Protein AF-A0A7X0RUV3-F1 (afdb_monomer_lite)

Radius of gyration: 35.75 Å; chains: 1; bounding box: 119×75×115 Å

Organism: NCBI:txid1387779

Foldseek 3Di:
DDDDDDDDDDDPDDPPPVPPPPPDDDDDDDDDDDDDDDDDDDDPDPPDDPDDPDDDLLVQLLVLLVQLLVCLVVVPLVSNVVSLVSNVVSLVVDDPVLQPDPQLNVLLVVLSVQLVVLSPDPDRDSVSNNLSSLLNNQQSQCSVPVLAGPLLVCLVVLVVLLVQLLVQQDDVLTDHDPSNVVSLVVSVSSCSSCLSSLSRNHDPVLSVLQVVLNVLVCCQNPDPDHGSVSSNVSSVSNNVSSCSSDDPPPSHPPPDDPPPPPCVVVVVVVVVVVVVVVVVVVVVVVVVCVVPDDDDDDPDDDPPPPPPPDDD

pLDDT: mean 77.46, std 21.43, range [29.97, 97.69]

Secondary structure (DSSP, 8-state):
----------SS-SSSSSS-SSS-S----PPPP-------------SS----SS--HHHHHHHHHHHHHHHHHHT-HHHHHHHHHHHHHHHHTS-GGGSS-HHHHHHHHHHHHHHHHHHHSSS--HHHHHHHHHHHHHHHHHHH-GGG-GGGGHHHHHHHHHHHHHHHEETTTTEE-HHHHHHHHHHHHHHHHHHHHHHHHS-HHHHHHHHHHHHHHHHHHH-SS--HHHHHHHHHHHHHHHHHHSPPTTS-------SS--THHHHHHHHHHHHHHHHHHHHHHHHHHTTS------------SSTTSS--

Sequence (312 aa):
MRARRGFWDRGKRLTAIAALLIAGWLAGAAPAAAIAAGQSGERDVAAAGMESGGIDPAAAFRDAAEALYLAVQQGEPLAVHRRLQDAETAFRGLPMERIPSAEGIHALSGSVAEMKRALAAATPDESKVQTAAGALRLAADALASPDRSLWFQYRKLMMEEIATLAAGISGTPPRVTEEAKTAFDRLSGHYALIRTAVAISREPSVLERGDSVFRYGERVIAAARPEGKLLTGLIEPLRDAVAGLFPPTGEEPAAGPALIPPAWGFIATIGSFIVTVLTYAGWRKYRFDRQGGSGPEGEGRRKDAADRWLRR

InterPro domains:
  IPR014231 Sporulation protein YpjB [PF09577] (100-290)

Structure (mmCIF, N/CA/C/O backbone):
data_AF-A0A7X0RUV3-F1
#
_entry.id   AF-A0A7X0RUV3-F1
#
loop_
_atom_site.group_PDB
_atom_site.id
_atom_site.type_symbol
_atom_site.label_atom_id
_atom_site.label_alt_id
_atom_site.label_comp_id
_atom_site.label_asym_id
_atom_site.label_entity_id
_atom_site.label_seq_id
_atom_site.pdbx_PDB_ins_code
_atom_site.Cartn_x
_atom_site.Cartn_y
_atom_site.Cartn_z
_atom_site.occupancy
_atom_site.B_iso_or_equiv
_atom_site.auth_seq_id
_atom_site.auth_comp_id
_atom_site.auth_asym_id
_atom_site.auth_atom_id
_atom_site.pdbx_PDB_model_num
ATOM 1 N N . MET A 1 1 ? -44.003 34.268 -84.325 1.00 40.56 1 MET A N 1
ATOM 2 C CA . MET A 1 1 ? -42.797 35.088 -84.059 1.00 40.56 1 MET A CA 1
ATOM 3 C C . MET A 1 1 ? -42.688 35.329 -82.550 1.00 40.56 1 MET A C 1
ATOM 5 O O . MET A 1 1 ? -43.662 35.788 -81.983 1.00 40.56 1 MET A O 1
ATOM 9 N N . ARG A 1 2 ? -41.545 34.948 -81.946 1.00 41.72 2 ARG A N 1
ATOM 10 C CA . ARG A 1 2 ? -40.994 35.219 -80.587 1.00 41.72 2 ARG A CA 1
ATOM 11 C C . ARG A 1 2 ? -41.920 35.240 -79.348 1.00 41.72 2 ARG A C 1
ATOM 13 O O . ARG A 1 2 ? -42.685 36.171 -79.175 1.00 41.72 2 ARG A O 1
ATOM 20 N N . ALA A 1 3 ? -41.648 34.345 -78.386 1.00 44.47 3 ALA A N 1
ATOM 21 C CA . ALA A 1 3 ? -40.937 34.657 -77.125 1.00 44.47 3 ALA A CA 1
ATOM 22 C C . ALA A 1 3 ? -41.099 33.522 -76.086 1.00 44.47 3 ALA A C 1
ATOM 24 O O . ALA A 1 3 ? -42.213 33.228 -75.673 1.00 44.47 3 ALA A O 1
ATOM 25 N N . ARG A 1 4 ? -39.995 32.923 -75.610 1.00 43.47 4 ARG A N 1
ATOM 26 C CA . ARG A 1 4 ? -39.935 32.175 -74.336 1.00 43.47 4 ARG A CA 1
ATOM 27 C C . ARG A 1 4 ? -38.504 32.176 -73.785 1.00 43.47 4 ARG A C 1
ATOM 29 O O . ARG A 1 4 ? -37.597 31.664 -74.434 1.00 43.47 4 ARG A O 1
ATOM 36 N N . ARG A 1 5 ? -38.318 32.724 -72.581 1.00 48.69 5 ARG A N 1
ATOM 37 C CA . ARG A 1 5 ? -37.199 32.449 -71.661 1.00 48.69 5 ARG A CA 1
ATOM 38 C C . ARG A 1 5 ? -37.687 32.663 -70.233 1.00 48.69 5 ARG A C 1
ATOM 40 O O . ARG A 1 5 ? -38.389 33.637 -69.987 1.00 48.69 5 ARG A O 1
ATOM 47 N N . GLY A 1 6 ? -37.218 31.825 -69.312 1.00 44.88 6 GLY A N 1
ATOM 48 C CA . GLY A 1 6 ? -37.118 32.206 -67.908 1.00 44.88 6 GLY A CA 1
ATOM 49 C C . GLY A 1 6 ? -37.264 31.066 -66.907 1.00 44.88 6 GLY A C 1
ATOM 50 O O . GLY A 1 6 ? -38.353 30.536 -66.742 1.00 44.88 6 GLY A O 1
ATOM 51 N N . PHE A 1 7 ? -36.182 30.851 -66.153 1.00 43.53 7 PHE A N 1
ATOM 52 C CA . PHE A 1 7 ? -36.189 30.468 -64.735 1.00 43.53 7 PHE A CA 1
ATOM 53 C C . PHE A 1 7 ? -36.199 28.968 -64.376 1.00 43.53 7 PHE A C 1
ATOM 55 O O . PHE A 1 7 ? -37.120 28.452 -63.753 1.00 43.53 7 PHE A O 1
ATOM 62 N N . TRP A 1 8 ? -35.097 28.286 -64.694 1.00 48.50 8 TRP A N 1
ATOM 63 C CA . TRP A 1 8 ? -34.666 27.048 -64.030 1.00 48.50 8 TRP A CA 1
ATOM 64 C C . TRP A 1 8 ? -33.316 27.311 -63.329 1.00 48.50 8 TRP A C 1
ATOM 66 O O . TRP A 1 8 ? -32.583 28.201 -63.750 1.00 48.50 8 TRP A O 1
ATOM 76 N N . ASP A 1 9 ? -33.012 26.543 -62.278 1.00 50.81 9 ASP A N 1
ATOM 77 C CA . ASP A 1 9 ? -31.729 26.449 -61.544 1.00 50.81 9 ASP A CA 1
ATOM 78 C C . ASP A 1 9 ? -31.396 27.404 -60.381 1.00 50.81 9 ASP A C 1
ATOM 80 O O . ASP A 1 9 ? -30.409 28.135 -60.408 1.00 50.81 9 ASP A O 1
ATOM 84 N N . ARG A 1 10 ? -32.096 27.252 -59.242 1.00 48.06 10 ARG A N 1
ATOM 85 C CA . ARG A 1 10 ? -31.529 27.557 -57.901 1.00 48.06 10 ARG A CA 1
ATOM 86 C C . ARG A 1 10 ? -31.910 26.531 -56.819 1.00 48.06 10 ARG A C 1
ATOM 88 O O . ARG A 1 10 ? -32.272 26.904 -55.711 1.00 48.06 10 ARG A O 1
ATOM 95 N N . GLY A 1 11 ? -31.832 25.233 -57.136 1.00 46.41 11 GLY A N 1
ATOM 96 C CA . GLY A 1 11 ? -32.263 24.145 -56.237 1.00 46.41 11 GLY A CA 1
ATOM 97 C C . GLY A 1 11 ? -31.215 23.096 -55.834 1.00 46.41 11 GLY A C 1
ATOM 98 O O . GLY A 1 11 ? -31.581 22.135 -55.171 1.00 46.41 11 GLY A O 1
ATOM 99 N N . LYS A 1 12 ? -29.933 23.208 -56.221 1.00 49.97 12 LYS A N 1
ATOM 100 C CA . LYS A 1 12 ? -28.947 22.114 -56.026 1.00 49.97 12 LYS A CA 1
ATOM 101 C C . LYS A 1 12 ? -27.563 22.546 -55.515 1.00 49.97 12 LYS A C 1
ATOM 103 O O . LYS A 1 12 ? -26.549 22.040 -55.980 1.00 49.97 12 LYS A O 1
ATOM 108 N N . ARG A 1 13 ? -27.483 23.485 -54.566 1.00 50.41 13 ARG A N 1
ATOM 109 C CA . ARG A 1 13 ? -26.194 23.901 -53.960 1.00 50.41 13 ARG A CA 1
ATOM 110 C C . ARG A 1 13 ? -26.212 23.975 -52.428 1.00 50.41 13 ARG A C 1
ATOM 112 O O . ARG A 1 13 ? -25.607 24.872 -51.857 1.00 50.41 13 ARG A O 1
ATOM 119 N N . LEU A 1 14 ? -26.900 23.048 -51.759 1.00 50.19 14 LEU A N 1
ATOM 120 C CA . LEU A 1 14 ? -26.910 22.972 -50.286 1.00 50.19 14 LEU A CA 1
ATOM 121 C C . LEU A 1 14 ? -26.389 21.647 -49.700 1.00 50.19 14 LEU A C 1
ATOM 123 O O . LEU A 1 14 ? -26.458 21.453 -48.496 1.00 50.19 14 LEU A O 1
ATOM 127 N N . THR A 1 15 ? -25.782 20.769 -50.502 1.00 50.09 15 THR A N 1
ATOM 128 C CA . THR A 1 15 ? -25.226 19.483 -50.027 1.00 50.09 15 THR A CA 1
ATOM 129 C C . THR A 1 15 ? -23.723 19.312 -50.285 1.00 50.09 15 THR A C 1
ATOM 131 O O . THR A 1 15 ? -23.235 18.190 -50.316 1.00 50.09 15 THR A O 1
ATOM 134 N N . ALA A 1 16 ? -22.961 20.403 -50.448 1.00 43.88 16 ALA A N 1
ATOM 135 C CA . ALA A 1 16 ? -21.529 20.332 -50.785 1.00 43.88 16 ALA A CA 1
ATOM 136 C C . ALA A 1 16 ? -20.600 21.240 -49.947 1.00 43.88 16 ALA A C 1
ATOM 138 O O . ALA A 1 16 ? -19.505 21.558 -50.394 1.00 43.88 16 ALA A O 1
ATOM 139 N N . ILE A 1 17 ? -21.001 21.664 -48.739 1.00 49.41 17 ILE A N 1
ATOM 140 C CA . ILE A 1 17 ? -20.109 22.405 -47.807 1.00 49.41 17 ILE A CA 1
ATOM 141 C C . ILE A 1 17 ? -20.028 21.725 -46.418 1.00 49.41 17 ILE A C 1
ATOM 143 O O . ILE A 1 17 ? -19.431 22.246 -45.489 1.00 49.41 17 ILE A O 1
ATOM 147 N N . ALA A 1 18 ? -20.552 20.503 -46.270 1.00 44.06 18 ALA A N 1
ATOM 148 C CA . ALA A 1 18 ? -20.386 19.691 -45.053 1.00 44.06 18 ALA A CA 1
ATOM 149 C C . ALA A 1 18 ? -19.220 18.677 -45.136 1.00 44.06 18 ALA A C 1
ATOM 151 O O . ALA A 1 18 ? -19.063 17.853 -44.245 1.00 44.06 18 ALA A O 1
ATOM 152 N N . ALA A 1 19 ? -18.394 18.730 -46.188 1.00 43.28 19 ALA A N 1
ATOM 153 C CA . ALA A 1 19 ? -17.329 17.751 -46.452 1.00 43.28 19 ALA A CA 1
ATOM 154 C C . ALA A 1 19 ? -15.946 18.387 -46.717 1.00 43.28 19 ALA A C 1
ATOM 156 O O . ALA A 1 19 ? -15.117 17.806 -47.408 1.00 43.28 19 ALA A O 1
ATOM 157 N N . LEU A 1 20 ? -15.684 19.584 -46.179 1.00 44.41 20 LEU A N 1
ATOM 158 C CA . LEU A 1 20 ? -14.396 20.283 -46.329 1.00 44.41 20 LEU A CA 1
ATOM 159 C C . LEU A 1 20 ? -13.909 20.902 -45.004 1.00 44.41 20 LEU A C 1
ATOM 161 O O . LEU A 1 20 ? -13.391 22.010 -44.965 1.00 44.41 20 LEU A O 1
ATOM 165 N N . LEU A 1 21 ? -14.074 20.159 -43.905 1.00 46.16 21 LEU A N 1
ATOM 166 C CA . LEU A 1 21 ? -13.454 20.430 -42.597 1.00 46.16 21 LEU A CA 1
ATOM 167 C C . LEU A 1 21 ? -12.759 19.172 -42.037 1.00 46.16 21 LEU A C 1
ATOM 169 O O . LEU A 1 21 ? -12.867 18.869 -40.856 1.00 46.16 21 LEU A O 1
ATOM 173 N N . ILE A 1 22 ? -12.068 18.409 -42.896 1.00 52.31 22 ILE A N 1
ATOM 174 C CA . ILE A 1 22 ? -11.166 17.306 -42.484 1.00 52.31 22 ILE A CA 1
ATOM 175 C C . ILE A 1 22 ? -9.758 17.445 -43.114 1.00 52.31 22 ILE A C 1
ATOM 177 O O . ILE A 1 22 ? -8.861 16.662 -42.838 1.00 52.31 22 ILE A O 1
ATOM 181 N N . ALA A 1 23 ? -9.481 18.495 -43.890 1.00 44.41 23 ALA A N 1
ATOM 182 C CA . ALA A 1 23 ? -8.170 18.695 -44.516 1.00 44.41 23 ALA A CA 1
ATOM 183 C C . ALA A 1 23 ? -7.544 20.016 -44.058 1.00 44.41 23 ALA A C 1
ATOM 185 O O . ALA A 1 23 ? -7.669 21.036 -44.727 1.00 44.41 23 ALA A O 1
ATOM 186 N N . GLY A 1 24 ? -6.903 20.014 -42.889 1.00 42.25 24 GLY A N 1
ATOM 187 C CA . GLY A 1 24 ? -6.208 21.207 -42.403 1.00 42.25 24 GLY A CA 1
ATOM 188 C C . GLY A 1 24 ? -5.550 21.072 -41.036 1.00 42.25 24 GLY A C 1
ATOM 189 O O . GLY A 1 24 ? -5.531 22.049 -40.304 1.00 42.25 24 GLY A O 1
ATOM 190 N N . TRP A 1 25 ? -5.058 19.888 -40.661 1.00 42.72 25 TRP A N 1
ATOM 191 C CA . TRP A 1 25 ? -4.294 19.689 -39.414 1.00 42.72 25 TRP A CA 1
ATOM 192 C C . TRP A 1 25 ? -3.041 18.818 -39.609 1.00 42.72 25 TRP A C 1
ATOM 194 O O . TRP A 1 25 ? -2.578 18.138 -38.703 1.00 42.72 25 TRP A O 1
ATOM 204 N N . LEU A 1 26 ? -2.469 18.856 -40.814 1.00 48.09 26 LEU A N 1
ATOM 205 C CA . LEU A 1 26 ? -1.213 18.189 -41.160 1.00 48.09 26 LEU A CA 1
ATOM 206 C C . LEU A 1 26 ? -0.360 19.136 -42.012 1.00 48.09 26 LEU A C 1
ATOM 208 O O . LEU A 1 26 ? -0.247 18.970 -43.221 1.00 48.09 26 LEU A O 1
ATOM 212 N N . ALA A 1 27 ? 0.198 20.171 -41.380 1.00 37.97 27 ALA A N 1
ATOM 213 C CA . ALA A 1 27 ? 1.320 20.932 -41.927 1.00 37.97 27 ALA A CA 1
ATOM 214 C C . ALA A 1 27 ? 2.028 21.747 -40.829 1.00 37.97 27 ALA A C 1
ATOM 216 O O . ALA A 1 27 ? 1.533 22.778 -40.393 1.00 37.97 27 ALA A O 1
ATOM 217 N N . GLY A 1 28 ? 3.216 21.279 -40.440 1.00 35.78 28 GLY A N 1
ATOM 218 C CA . GLY A 1 28 ? 4.379 22.140 -40.219 1.00 35.78 28 GLY A CA 1
ATOM 219 C C . GLY A 1 28 ? 4.441 22.969 -38.936 1.00 35.78 28 GLY A C 1
ATOM 220 O O . GLY A 1 28 ? 4.100 24.144 -38.935 1.00 35.78 28 GLY A O 1
ATOM 221 N N . ALA A 1 29 ? 5.078 22.412 -37.908 1.00 35.31 29 ALA A N 1
ATOM 222 C CA . ALA A 1 29 ? 5.894 23.200 -36.989 1.00 35.31 29 ALA A CA 1
ATOM 223 C C . ALA A 1 29 ? 7.274 22.537 -36.890 1.00 35.31 29 ALA A C 1
ATOM 225 O O . ALA A 1 29 ? 7.510 21.660 -36.064 1.00 35.31 29 ALA A O 1
ATOM 226 N N . ALA A 1 30 ? 8.166 22.919 -37.806 1.00 38.50 30 ALA A N 1
ATOM 227 C CA . ALA A 1 30 ? 9.597 22.698 -37.658 1.00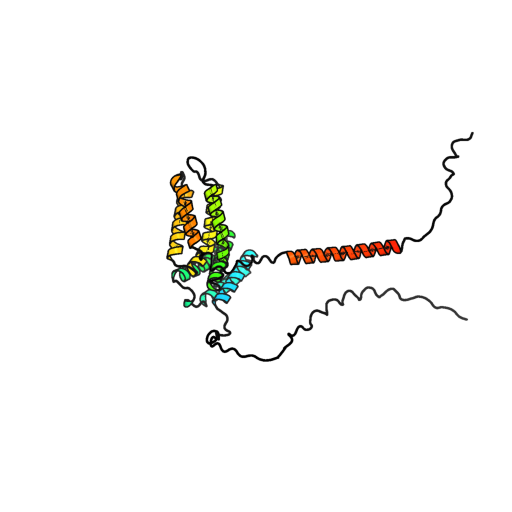 38.50 30 ALA A CA 1
ATOM 228 C C . ALA A 1 30 ? 10.160 23.785 -36.720 1.00 38.50 30 ALA A C 1
ATOM 230 O O . ALA A 1 30 ? 9.800 24.955 -36.886 1.00 38.50 30 ALA A O 1
ATOM 231 N N . PRO A 1 31 ? 11.024 23.447 -35.749 1.00 44.91 31 PRO A N 1
ATOM 232 C CA . PRO A 1 31 ? 11.685 24.442 -34.918 1.00 44.91 31 PRO A CA 1
ATOM 233 C C . PRO A 1 31 ? 12.749 25.188 -35.732 1.00 44.91 31 PRO A C 1
ATOM 235 O O . PRO A 1 31 ? 13.593 24.586 -36.397 1.00 44.91 31 PRO A O 1
ATOM 238 N N . ALA A 1 32 ? 12.687 26.517 -35.680 1.00 36.84 32 ALA A N 1
ATOM 239 C CA . ALA A 1 32 ? 13.667 27.404 -36.281 1.00 36.84 32 ALA A CA 1
ATOM 240 C C . ALA A 1 32 ? 15.024 27.241 -35.583 1.00 36.84 32 ALA A C 1
ATOM 242 O O . ALA A 1 32 ? 15.165 27.501 -34.389 1.00 36.84 32 ALA A O 1
ATOM 243 N N . ALA A 1 33 ? 16.026 26.834 -36.358 1.00 34.00 33 ALA A N 1
ATOM 244 C CA . ALA A 1 33 ? 17.424 26.978 -36.004 1.00 34.00 33 ALA A CA 1
ATOM 245 C C . ALA A 1 33 ? 17.788 28.471 -36.006 1.00 34.00 33 ALA A C 1
ATOM 247 O O . ALA A 1 33 ? 17.713 29.130 -37.043 1.00 34.00 33 ALA A O 1
ATOM 248 N N . ALA A 1 34 ? 18.203 28.993 -34.854 1.00 37.44 34 ALA A N 1
ATOM 249 C CA . ALA A 1 34 ? 18.930 30.250 -34.755 1.00 37.44 34 ALA A CA 1
ATOM 250 C C . ALA A 1 34 ? 20.340 29.940 -34.242 1.00 37.44 34 ALA A C 1
ATOM 252 O O . ALA A 1 34 ? 20.529 29.517 -33.103 1.00 37.44 34 ALA A O 1
ATOM 253 N N . ILE A 1 35 ? 21.318 30.118 -35.127 1.00 35.25 35 ILE A N 1
ATOM 254 C CA . ILE A 1 35 ? 22.752 30.079 -34.842 1.00 35.25 35 ILE A CA 1
ATOM 255 C C . ILE A 1 35 ? 23.220 31.532 -34.708 1.00 35.25 35 ILE A C 1
ATOM 257 O O . ILE A 1 35 ? 23.072 32.293 -35.659 1.00 35.25 35 ILE A O 1
ATOM 261 N N . ALA A 1 36 ? 23.800 31.886 -33.559 1.00 33.50 36 ALA A N 1
ATOM 262 C CA . ALA A 1 36 ? 24.845 32.908 -33.373 1.00 33.50 36 ALA A CA 1
ATOM 263 C C . ALA A 1 36 ? 25.279 32.855 -31.890 1.00 33.50 36 ALA A C 1
ATOM 265 O O . ALA A 1 36 ? 24.515 33.217 -31.007 1.00 33.50 36 ALA A O 1
ATOM 266 N N . ALA A 1 37 ? 26.346 32.131 -31.549 1.00 32.47 37 ALA A N 1
ATOM 267 C CA . ALA A 1 37 ? 27.747 32.572 -31.548 1.00 32.47 37 ALA A CA 1
ATOM 268 C C . ALA A 1 37 ? 28.159 33.346 -30.274 1.00 32.47 37 ALA A C 1
ATOM 270 O O . ALA A 1 37 ? 27.966 34.550 -30.175 1.00 32.47 37 ALA A O 1
ATOM 271 N N . GLY A 1 38 ? 28.831 32.616 -29.369 1.00 29.97 38 GLY A N 1
ATOM 272 C CA . GLY A 1 38 ? 30.027 33.073 -28.649 1.00 29.97 38 GLY A CA 1
ATOM 273 C C . GLY A 1 38 ? 29.853 33.716 -27.269 1.00 29.97 38 GLY A C 1
ATOM 274 O O . GLY A 1 38 ? 29.612 34.911 -27.188 1.00 29.97 38 GLY A O 1
ATOM 275 N N . GLN A 1 39 ? 30.155 32.966 -26.198 1.00 34.28 39 GLN A N 1
ATOM 276 C CA . GLN A 1 39 ? 31.339 33.222 -25.354 1.00 34.28 39 GLN A CA 1
ATOM 277 C C . GLN A 1 39 ? 31.547 32.129 -24.283 1.00 34.28 39 GLN A C 1
ATOM 279 O O . GLN A 1 39 ? 30.677 31.824 -23.478 1.00 34.28 39 GLN A O 1
ATOM 284 N N . SER A 1 40 ? 32.745 31.549 -24.366 1.00 36.56 40 SER A N 1
ATOM 285 C CA . SER A 1 40 ? 33.572 30.825 -23.389 1.00 36.56 40 SER A CA 1
ATOM 286 C C . SER A 1 40 ? 33.157 30.796 -21.911 1.00 36.56 40 SER A C 1
ATOM 288 O O . SER A 1 40 ? 33.050 31.835 -21.261 1.00 36.56 40 SER A O 1
ATOM 290 N N . GLY A 1 41 ? 33.140 29.582 -21.358 1.00 31.56 41 GLY A N 1
ATOM 291 C CA . GLY A 1 41 ? 33.228 29.305 -19.927 1.00 31.56 41 GLY A CA 1
ATOM 292 C C . GLY A 1 41 ? 33.521 27.824 -19.690 1.00 31.56 41 GLY A C 1
ATOM 293 O O . GLY A 1 41 ? 32.597 27.023 -19.608 1.00 31.56 41 GLY A O 1
ATOM 294 N N . GLU A 1 42 ? 34.805 27.468 -19.620 1.00 39.66 42 GLU A N 1
ATOM 295 C CA . GLU A 1 42 ? 35.305 26.188 -19.104 1.00 39.66 42 GLU A CA 1
ATOM 296 C C . GLU A 1 42 ? 34.638 25.825 -17.771 1.00 39.66 42 GLU A C 1
ATOM 298 O O . GLU A 1 42 ? 34.802 26.540 -16.781 1.00 39.66 42 GLU A O 1
ATOM 303 N N . ARG A 1 43 ? 33.941 24.683 -17.738 1.00 35.03 43 ARG A N 1
ATOM 304 C CA . ARG A 1 43 ? 33.837 23.816 -16.558 1.00 35.03 43 ARG A CA 1
ATOM 305 C C . ARG A 1 43 ? 33.782 22.361 -17.008 1.00 35.03 43 ARG A C 1
ATOM 307 O O . ARG A 1 43 ? 32.777 21.903 -17.545 1.00 35.03 43 ARG A O 1
ATOM 314 N N . ASP A 1 44 ? 34.878 21.661 -16.745 1.00 40.94 44 ASP A N 1
ATOM 315 C CA . ASP A 1 44 ? 34.989 20.208 -16.692 1.00 40.94 44 ASP A CA 1
ATOM 316 C C . ASP A 1 44 ? 33.939 19.612 -15.742 1.00 40.94 44 ASP A C 1
ATOM 318 O O . ASP A 1 44 ? 34.201 19.465 -14.553 1.00 40.94 44 ASP A O 1
ATOM 322 N N . VAL A 1 45 ? 32.744 19.275 -16.237 1.00 44.25 45 VAL A N 1
ATOM 323 C CA . VAL A 1 45 ? 31.824 18.337 -15.565 1.00 44.25 45 VAL A CA 1
ATOM 324 C C . VAL A 1 45 ? 30.883 17.689 -16.593 1.00 44.25 45 VAL A C 1
ATOM 326 O O . VAL A 1 45 ? 29.708 18.028 -16.670 1.00 44.25 45 VAL A O 1
ATOM 329 N N . ALA A 1 46 ? 31.371 16.767 -17.426 1.00 35.44 46 ALA A N 1
ATOM 330 C CA . ALA A 1 46 ? 30.480 15.905 -18.219 1.00 35.44 46 ALA A CA 1
ATOM 331 C C . ALA A 1 46 ? 31.183 14.625 -18.696 1.00 35.44 46 ALA A C 1
ATOM 333 O O . ALA A 1 46 ? 31.222 14.315 -19.882 1.00 35.44 46 ALA A O 1
ATOM 334 N N . ALA A 1 47 ? 31.734 13.864 -17.752 1.00 38.16 47 ALA A N 1
ATOM 335 C CA . ALA A 1 47 ? 32.041 12.449 -17.942 1.00 38.16 47 ALA A CA 1
ATOM 336 C C . ALA A 1 47 ? 31.125 11.611 -17.035 1.00 38.16 47 ALA A C 1
ATOM 338 O O . ALA A 1 47 ? 31.586 10.893 -16.159 1.00 38.16 47 ALA A O 1
ATOM 339 N 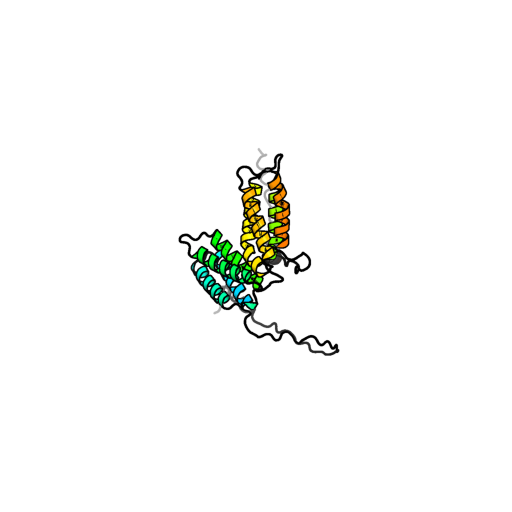N . ALA A 1 48 ? 29.810 11.764 -17.199 1.00 43.34 48 ALA A N 1
ATOM 340 C CA . ALA A 1 48 ? 28.800 10.856 -16.663 1.00 43.34 48 ALA A CA 1
ATOM 341 C C . ALA A 1 48 ? 27.501 11.072 -17.446 1.00 43.34 48 ALA A C 1
ATOM 343 O O . ALA A 1 48 ? 27.014 12.197 -17.528 1.00 43.34 48 ALA A O 1
ATOM 344 N N . GLY A 1 49 ? 26.957 10.009 -18.035 1.00 40.19 49 GLY A N 1
ATOM 345 C CA . GLY A 1 49 ? 25.676 10.064 -18.743 1.00 40.19 49 GLY A CA 1
ATOM 346 C C . GLY A 1 49 ? 25.757 9.831 -20.248 1.00 40.19 49 GLY A C 1
ATOM 347 O O . GLY A 1 49 ? 24.997 10.424 -21.004 1.00 40.19 49 GLY A O 1
ATOM 348 N N . MET A 1 50 ? 26.646 8.946 -20.692 1.00 43.50 50 MET A N 1
ATOM 349 C CA . MET A 1 50 ? 26.425 8.208 -21.935 1.00 43.50 50 MET A CA 1
ATOM 350 C C . MET A 1 50 ? 26.036 6.775 -21.552 1.00 43.50 50 MET A C 1
ATOM 352 O O . MET A 1 50 ? 26.781 5.830 -21.785 1.00 43.50 50 MET A O 1
ATOM 356 N N . GLU A 1 51 ? 24.889 6.627 -20.879 1.00 41.66 51 GLU A N 1
ATOM 357 C CA . GLU A 1 51 ? 24.273 5.319 -20.646 1.00 41.66 51 GLU A CA 1
ATOM 358 C C . GLU A 1 51 ? 23.258 5.031 -21.758 1.00 41.66 51 GLU A C 1
ATOM 360 O O . GLU A 1 51 ? 22.300 5.767 -21.971 1.00 41.66 51 GLU A O 1
ATOM 365 N N . SER A 1 52 ? 23.585 3.977 -22.506 1.00 40.41 52 SER A N 1
ATOM 366 C CA . SER A 1 52 ? 22.818 3.186 -23.472 1.00 40.41 52 SER A CA 1
ATOM 367 C C . SER A 1 52 ? 21.398 3.634 -23.845 1.00 40.41 52 SER A C 1
ATOM 369 O O . SER A 1 52 ? 20.513 3.707 -23.000 1.00 40.41 52 SER A O 1
ATOM 371 N N . GLY A 1 53 ? 21.116 3.673 -25.152 1.00 42.09 53 GLY A N 1
ATOM 372 C CA . GLY A 1 53 ? 19.759 3.589 -25.716 1.00 42.09 53 GLY A CA 1
ATOM 373 C C . GLY A 1 53 ? 19.065 2.230 -25.502 1.00 42.09 53 GLY A C 1
ATOM 374 O O . GLY A 1 53 ? 18.398 1.734 -26.407 1.00 42.09 53 GLY A O 1
ATOM 375 N N . GLY A 1 54 ? 19.264 1.606 -24.339 1.00 61.47 54 GLY A N 1
ATOM 376 C CA . GLY A 1 54 ? 18.536 0.434 -23.868 1.00 61.47 54 GLY A CA 1
ATOM 377 C C . GLY A 1 54 ? 17.315 0.862 -23.056 1.00 61.47 54 GLY A C 1
ATOM 378 O O . GLY A 1 54 ? 17.333 1.887 -22.380 1.00 61.47 54 GLY A O 1
ATOM 379 N N . ILE A 1 55 ? 16.236 0.087 -23.141 1.00 72.00 55 ILE A N 1
ATOM 380 C CA . ILE A 1 55 ? 15.035 0.300 -22.329 1.00 72.00 55 ILE A CA 1
ATOM 381 C C . ILE A 1 55 ? 15.422 0.092 -20.863 1.00 72.00 55 ILE A C 1
ATOM 383 O O . ILE A 1 55 ? 15.912 -0.980 -20.517 1.00 72.00 55 ILE A O 1
ATOM 387 N N . ASP A 1 56 ? 15.194 1.096 -20.015 1.00 89.12 56 ASP A N 1
ATOM 388 C CA . ASP A 1 56 ? 15.363 0.972 -18.568 1.00 89.12 56 ASP A CA 1
ATOM 389 C C . ASP A 1 56 ? 14.451 -0.160 -18.035 1.00 89.12 56 ASP A C 1
ATOM 391 O O . ASP A 1 56 ? 13.222 -0.019 -18.087 1.00 89.12 56 ASP A O 1
ATOM 395 N N . PRO A 1 57 ? 15.003 -1.275 -17.509 1.00 91.31 57 PRO A N 1
ATOM 396 C CA . PRO A 1 57 ? 14.201 -2.403 -17.033 1.00 91.31 57 PRO A CA 1
ATOM 397 C C . PRO A 1 57 ? 13.243 -2.032 -15.896 1.00 91.31 57 PRO A C 1
ATOM 399 O O . PRO A 1 57 ? 12.143 -2.581 -15.816 1.00 91.31 57 PRO A O 1
ATOM 402 N N . ALA A 1 58 ? 13.627 -1.082 -15.034 1.00 91.56 58 ALA A N 1
ATOM 403 C CA . ALA A 1 58 ? 12.771 -0.622 -13.941 1.00 91.56 58 ALA A CA 1
ATOM 404 C C . ALA A 1 58 ? 11.578 0.180 -14.479 1.00 91.56 58 ALA A C 1
ATOM 406 O O . ALA A 1 58 ? 10.446 -0.026 -14.040 1.00 91.56 58 ALA A O 1
ATOM 407 N N . ALA A 1 59 ? 11.807 1.031 -15.485 1.00 92.94 59 ALA A N 1
ATOM 408 C CA . ALA A 1 59 ? 10.735 1.753 -16.165 1.00 92.94 59 ALA A CA 1
ATOM 409 C C . ALA A 1 59 ? 9.789 0.796 -16.909 1.00 92.94 59 ALA A C 1
ATOM 411 O O . ALA A 1 59 ? 8.574 0.923 -16.781 1.00 92.94 59 ALA A O 1
ATOM 412 N N . ALA A 1 60 ? 10.324 -0.211 -17.608 1.00 94.00 60 ALA A N 1
ATOM 413 C CA . ALA A 1 60 ? 9.510 -1.223 -18.283 1.00 94.00 60 ALA A CA 1
ATOM 414 C C . ALA A 1 60 ? 8.622 -2.008 -17.302 1.00 94.00 60 ALA A C 1
ATOM 416 O O . ALA A 1 60 ? 7.452 -2.268 -17.588 1.00 94.00 60 ALA A O 1
ATOM 417 N N . PHE A 1 61 ? 9.157 -2.359 -16.129 1.00 95.50 61 PHE A N 1
ATOM 418 C CA . PHE A 1 61 ? 8.382 -3.017 -15.081 1.00 95.50 61 PHE A CA 1
ATOM 419 C C . PHE A 1 61 ? 7.298 -2.109 -14.489 1.00 95.50 61 PHE A C 1
ATOM 421 O O . PHE A 1 61 ? 6.160 -2.555 -14.332 1.00 95.50 61 PHE A O 1
ATOM 428 N N . ARG A 1 62 ? 7.609 -0.832 -14.226 1.00 95.75 62 ARG A N 1
ATOM 429 C CA . ARG A 1 62 ? 6.616 0.168 -13.800 1.00 95.75 62 ARG A CA 1
ATOM 430 C C . ARG A 1 62 ? 5.473 0.282 -14.803 1.00 95.75 62 ARG A C 1
ATOM 432 O O . ARG A 1 62 ? 4.315 0.196 -14.403 1.00 95.75 62 ARG A O 1
ATOM 439 N N . ASP A 1 63 ? 5.786 0.426 -16.085 1.00 96.69 63 ASP A N 1
ATOM 440 C CA . ASP A 1 63 ? 4.778 0.609 -17.131 1.00 96.69 63 ASP A CA 1
ATOM 441 C C . ASP A 1 63 ? 3.896 -0.647 -17.283 1.00 96.69 63 ASP A C 1
ATOM 443 O O . ASP A 1 63 ? 2.676 -0.546 -17.444 1.00 96.69 63 ASP A O 1
ATOM 447 N N . ALA A 1 64 ? 4.480 -1.845 -17.151 1.00 97.12 64 ALA A N 1
ATOM 448 C CA . ALA A 1 64 ? 3.728 -3.100 -17.139 1.00 97.12 64 ALA A CA 1
ATOM 449 C C . ALA A 1 64 ? 2.804 -3.221 -15.910 1.00 97.12 64 ALA A C 1
ATOM 451 O O . ALA A 1 64 ? 1.644 -3.623 -16.044 1.00 97.12 64 ALA A O 1
ATOM 452 N N . ALA A 1 65 ? 3.283 -2.837 -14.722 1.00 97.31 65 ALA A N 1
ATOM 453 C CA . ALA A 1 65 ? 2.484 -2.825 -13.497 1.00 97.31 65 ALA A CA 1
ATOM 454 C C . ALA A 1 65 ? 1.352 -1.781 -13.551 1.00 97.31 65 ALA A C 1
ATOM 456 O O . ALA A 1 65 ? 0.236 -2.050 -13.101 1.00 97.31 65 ALA A O 1
ATOM 457 N N . GLU A 1 66 ? 1.597 -0.613 -14.149 1.00 97.69 66 GLU A N 1
ATOM 458 C CA . GLU A 1 66 ? 0.563 0.396 -14.385 1.00 97.69 66 GLU A CA 1
ATOM 459 C C . GLU A 1 66 ? -0.501 -0.104 -15.369 1.00 97.69 66 GLU A C 1
ATOM 461 O O . GLU A 1 66 ? -1.696 0.011 -15.086 1.00 97.69 66 GLU A O 1
ATOM 466 N N . ALA A 1 67 ? -0.098 -0.729 -16.479 1.00 97.38 67 ALA A N 1
ATOM 467 C CA . ALA A 1 67 ? -1.035 -1.319 -17.431 1.00 97.38 67 ALA A CA 1
ATOM 468 C C . ALA A 1 67 ? -1.901 -2.418 -16.790 1.00 97.38 67 ALA A C 1
ATOM 470 O O . ALA A 1 67 ? -3.096 -2.507 -17.083 1.00 97.38 67 ALA A O 1
ATOM 471 N N . LEU A 1 68 ? -1.325 -3.230 -15.897 1.00 97.44 68 LEU A N 1
ATOM 472 C CA . LEU A 1 68 ? -2.066 -4.215 -15.109 1.00 97.44 68 LEU A CA 1
ATOM 473 C C . LEU A 1 68 ? -3.088 -3.553 -14.186 1.00 97.44 68 LEU A C 1
ATOM 475 O O . LEU A 1 68 ? -4.253 -3.946 -14.191 1.00 97.44 68 LEU A O 1
ATOM 479 N N . TYR A 1 69 ? -2.676 -2.536 -13.432 1.00 96.94 69 TYR A N 1
ATOM 480 C CA . TYR A 1 69 ? -3.582 -1.791 -12.562 1.00 96.94 69 TYR A CA 1
ATOM 481 C C . TYR A 1 69 ? -4.751 -1.182 -13.348 1.00 96.94 69 TYR A C 1
ATOM 483 O O . TYR A 1 69 ? -5.904 -1.324 -12.947 1.00 96.94 69 TYR A O 1
ATOM 491 N N . LEU A 1 70 ? -4.481 -0.566 -14.502 1.00 96.62 70 LEU A N 1
ATOM 492 C CA . LEU A 1 70 ? -5.528 -0.008 -15.361 1.00 96.62 70 LEU A CA 1
ATOM 493 C C . LEU A 1 70 ? -6.476 -1.087 -15.901 1.00 96.62 70 LEU A C 1
ATOM 495 O O . LEU A 1 70 ? -7.684 -0.866 -15.914 1.00 96.62 70 LEU A O 1
ATOM 499 N N . ALA A 1 71 ? -5.962 -2.257 -16.290 1.00 95.81 71 ALA A N 1
ATOM 500 C CA . ALA A 1 71 ? -6.796 -3.373 -16.739 1.00 95.81 71 ALA A CA 1
ATOM 501 C C . ALA A 1 71 ? -7.721 -3.892 -15.624 1.00 95.81 71 ALA A C 1
ATOM 503 O O . ALA A 1 71 ? -8.881 -4.206 -15.889 1.00 95.81 71 ALA A O 1
ATOM 504 N N . VAL A 1 72 ? -7.232 -3.936 -14.378 1.00 95.38 72 VAL A N 1
ATOM 505 C CA . VAL A 1 72 ? -8.046 -4.296 -13.205 1.00 95.38 72 VAL A CA 1
ATOM 506 C C . VAL A 1 72 ? -9.159 -3.273 -12.991 1.00 95.38 72 VAL A C 1
ATOM 508 O O . VAL A 1 72 ? -10.311 -3.663 -12.832 1.00 95.38 72 VAL A O 1
ATOM 511 N N . GLN A 1 73 ? -8.847 -1.977 -13.074 1.00 94.25 73 GLN A N 1
ATOM 512 C CA . GLN A 1 73 ? -9.839 -0.903 -12.919 1.00 94.25 73 GLN A CA 1
ATOM 513 C C . GLN A 1 73 ? -10.894 -0.880 -14.034 1.00 94.25 73 GLN A C 1
ATOM 515 O O . GLN A 1 73 ? -12.004 -0.400 -13.826 1.00 94.25 73 GLN A O 1
ATOM 520 N N . GLN A 1 74 ? -10.557 -1.386 -15.220 1.00 93.88 74 GLN A N 1
ATOM 521 C CA . GLN A 1 74 ? -11.482 -1.503 -16.351 1.00 93.88 74 GLN A CA 1
ATOM 522 C C . GLN A 1 74 ? -12.354 -2.765 -16.284 1.00 93.88 74 GLN A C 1
ATOM 524 O O . GLN A 1 74 ? -13.309 -2.878 -17.050 1.00 93.88 74 GLN A O 1
ATOM 529 N N . GLY A 1 75 ? -12.049 -3.708 -15.386 1.00 90.00 75 GLY A N 1
ATOM 530 C CA . GLY A 1 75 ? -12.829 -4.931 -15.209 1.00 90.00 75 GLY A CA 1
ATOM 531 C C . GLY A 1 75 ? -12.766 -5.898 -16.395 1.00 90.00 75 GLY A C 1
ATOM 532 O O . GLY A 1 75 ? -13.664 -6.722 -16.538 1.00 90.00 75 GLY A O 1
ATOM 533 N N . GLU A 1 76 ? -11.738 -5.821 -17.253 1.00 89.06 76 GLU A N 1
ATOM 534 C CA . GLU A 1 76 ? -11.572 -6.708 -18.414 1.00 89.06 76 GLU A CA 1
ATOM 535 C C . GLU A 1 76 ? -10.735 -7.958 -18.057 1.00 89.06 76 GLU A C 1
ATOM 537 O O . GLU A 1 76 ? -9.500 -7.890 -18.055 1.00 89.06 76 GLU A O 1
ATOM 542 N N . PRO A 1 77 ? -11.335 -9.144 -17.815 1.00 87.19 77 PRO A N 1
ATOM 543 C CA . PRO A 1 77 ? -10.611 -10.263 -17.197 1.00 87.19 77 PRO A CA 1
ATOM 544 C C . PRO A 1 77 ? -9.474 -10.808 -18.072 1.00 87.19 77 PRO A C 1
ATOM 546 O O . PRO A 1 77 ? -8.386 -11.117 -17.588 1.00 87.19 77 PRO A O 1
ATOM 549 N N . LEU A 1 78 ? -9.694 -10.880 -19.390 1.00 89.75 78 LEU A N 1
ATOM 550 C CA . LEU A 1 78 ? -8.674 -11.330 -20.343 1.00 89.75 78 LEU A CA 1
ATOM 551 C C . LEU A 1 78 ? -7.492 -10.356 -20.420 1.00 89.75 78 LEU A C 1
ATOM 553 O O . LEU A 1 78 ? -6.340 -10.791 -20.508 1.00 89.75 78 LEU A O 1
ATOM 557 N N . ALA A 1 79 ? -7.766 -9.049 -20.369 1.00 94.19 79 ALA A N 1
ATOM 558 C CA . ALA A 1 79 ? -6.725 -8.031 -20.358 1.00 94.19 79 ALA A CA 1
ATOM 559 C C . ALA A 1 79 ? -5.888 -8.142 -19.080 1.00 94.19 79 ALA A C 1
ATOM 561 O O . ALA A 1 79 ? -4.663 -8.150 -19.166 1.00 94.19 79 ALA A O 1
ATOM 562 N N . VAL A 1 80 ? -6.527 -8.328 -17.922 1.00 94.88 80 VAL A N 1
ATOM 563 C CA . VAL A 1 80 ? -5.849 -8.492 -16.628 1.00 94.88 80 VAL A CA 1
ATOM 564 C C . VAL A 1 80 ? -4.861 -9.663 -16.643 1.00 94.88 80 VAL A C 1
ATOM 566 O O . VAL A 1 80 ? -3.703 -9.485 -16.268 1.00 94.88 80 VAL A O 1
ATOM 569 N N . HIS A 1 81 ? -5.261 -10.838 -17.145 1.00 94.75 81 HIS A N 1
ATOM 570 C CA . HIS A 1 81 ? -4.349 -11.985 -17.240 1.00 94.75 81 HIS A CA 1
ATOM 571 C C . HIS A 1 81 ? -3.153 -11.720 -18.160 1.00 94.75 81 HIS A C 1
ATOM 573 O O . HIS A 1 81 ? -2.023 -12.051 -17.798 1.00 94.75 81 HIS A O 1
ATOM 579 N N . ARG A 1 82 ? -3.374 -11.094 -19.325 1.00 96.19 82 ARG A N 1
ATOM 580 C CA . ARG A 1 82 ? -2.279 -10.720 -20.236 1.00 96.19 82 ARG A CA 1
ATOM 581 C C . ARG A 1 82 ? -1.336 -9.710 -19.579 1.00 96.19 82 ARG A C 1
ATOM 583 O O . ARG A 1 82 ? -0.127 -9.903 -19.606 1.00 96.19 82 ARG A O 1
ATOM 590 N N . ARG A 1 83 ? -1.873 -8.663 -18.949 1.00 97.19 83 ARG A N 1
ATOM 591 C CA . ARG A 1 83 ? -1.054 -7.637 -18.287 1.00 97.19 83 ARG A CA 1
ATOM 592 C C . ARG A 1 83 ? -0.275 -8.183 -17.097 1.00 97.19 83 ARG A C 1
ATOM 594 O O . ARG A 1 83 ? 0.844 -7.742 -16.859 1.00 97.19 83 ARG A O 1
ATOM 601 N N . LEU A 1 84 ? -0.813 -9.179 -16.394 1.00 96.31 84 LEU A N 1
ATOM 602 C CA . LEU A 1 84 ? -0.070 -9.874 -15.348 1.00 96.31 84 LEU A CA 1
ATOM 603 C C . LEU A 1 84 ? 1.124 -10.645 -15.931 1.00 96.31 84 LEU A C 1
ATOM 605 O O . LEU A 1 84 ? 2.208 -10.598 -15.360 1.00 96.31 84 LEU A O 1
ATOM 609 N N . GLN A 1 85 ? 0.963 -11.305 -17.082 1.00 96.31 85 GLN A N 1
ATOM 610 C CA . GLN A 1 85 ? 2.073 -11.980 -17.768 1.00 96.31 85 GLN A CA 1
ATOM 611 C C . GLN A 1 85 ? 3.149 -10.994 -18.246 1.00 96.31 85 GLN A C 1
ATOM 613 O O . GLN A 1 85 ? 4.341 -11.280 -18.098 1.00 96.31 85 GLN A O 1
ATOM 618 N N . ASP A 1 86 ? 2.740 -9.834 -18.772 1.00 96.19 86 ASP A N 1
ATOM 619 C CA . ASP A 1 86 ? 3.654 -8.749 -19.153 1.00 96.19 86 ASP A CA 1
ATOM 620 C C . ASP A 1 86 ? 4.466 -8.284 -17.926 1.00 96.19 86 ASP A C 1
ATOM 622 O O . ASP A 1 86 ? 5.697 -8.228 -17.973 1.00 96.19 86 ASP A O 1
ATOM 626 N N . ALA A 1 87 ? 3.789 -8.037 -16.797 1.00 96.00 87 ALA A N 1
ATOM 627 C CA . ALA A 1 87 ? 4.420 -7.623 -15.543 1.00 96.00 87 ALA A CA 1
ATOM 628 C C . ALA A 1 87 ? 5.356 -8.698 -14.964 1.00 96.00 87 ALA A C 1
ATOM 630 O O . ALA A 1 87 ? 6.452 -8.374 -14.513 1.00 96.00 87 ALA A O 1
ATOM 631 N N . GLU A 1 88 ? 4.981 -9.981 -15.015 1.00 95.69 88 GLU A N 1
ATOM 632 C CA . GLU A 1 88 ? 5.852 -11.092 -14.604 1.00 95.69 88 GLU A CA 1
ATOM 633 C C . GLU A 1 88 ? 7.112 -11.194 -15.468 1.00 95.69 88 GLU A C 1
ATOM 635 O O . GLU A 1 88 ? 8.196 -11.488 -14.960 1.00 95.69 88 GLU A O 1
ATOM 640 N N . THR A 1 89 ? 6.973 -10.978 -16.775 1.00 95.69 89 THR A N 1
ATOM 641 C CA . THR A 1 89 ? 8.099 -11.027 -17.712 1.00 95.69 89 THR A CA 1
ATOM 642 C C . THR A 1 89 ? 9.056 -9.871 -17.449 1.00 95.69 89 THR A C 1
ATOM 644 O O . THR A 1 89 ? 10.260 -10.095 -17.333 1.00 95.69 89 THR A O 1
ATOM 647 N N . ALA A 1 90 ? 8.522 -8.659 -17.270 1.00 94.06 90 ALA A N 1
ATOM 648 C CA . ALA A 1 90 ? 9.315 -7.488 -16.914 1.00 94.06 90 ALA A CA 1
ATOM 649 C C . ALA A 1 90 ? 10.001 -7.653 -15.546 1.00 94.06 90 ALA A C 1
ATOM 651 O O . ALA A 1 90 ? 11.186 -7.357 -15.426 1.00 94.06 90 ALA A O 1
ATOM 652 N N . PHE A 1 91 ? 9.307 -8.220 -14.551 1.00 93.56 91 PHE A N 1
ATOM 653 C CA . PHE A 1 91 ? 9.871 -8.519 -13.231 1.00 93.56 91 PHE A CA 1
ATOM 654 C C . PHE A 1 91 ? 11.100 -9.438 -13.309 1.00 93.56 91 PHE A C 1
ATOM 656 O O . PHE A 1 91 ? 12.113 -9.172 -12.669 1.00 93.56 91 PHE A O 1
ATOM 663 N N . ARG A 1 92 ? 11.051 -10.501 -14.125 1.00 91.81 92 ARG A N 1
ATOM 664 C CA . ARG A 1 92 ? 12.189 -11.429 -14.302 1.00 91.81 92 ARG A CA 1
ATOM 665 C C . ARG A 1 92 ? 13.392 -10.788 -14.996 1.00 91.81 92 ARG A C 1
ATOM 667 O O . ARG A 1 92 ? 14.495 -11.308 -14.869 1.00 91.81 92 ARG A O 1
ATOM 674 N N . GLY A 1 93 ? 13.174 -9.708 -15.744 1.00 89.56 93 GLY A N 1
ATOM 675 C CA . GLY A 1 93 ? 14.224 -8.940 -16.411 1.00 89.56 93 GLY A CA 1
ATOM 676 C C . GLY A 1 93 ? 14.849 -7.846 -15.544 1.00 89.56 93 GLY A C 1
ATOM 677 O O . GLY A 1 93 ? 15.734 -7.141 -16.027 1.00 89.56 93 GLY A O 1
ATOM 678 N N . LEU A 1 94 ? 14.396 -7.668 -14.297 1.00 89.94 94 LEU A N 1
ATOM 679 C CA . LEU A 1 94 ? 14.942 -6.648 -13.408 1.00 89.94 94 LEU A CA 1
ATOM 680 C C . LEU A 1 94 ? 16.373 -6.998 -12.969 1.00 89.94 94 LEU A C 1
ATOM 682 O O . LEU A 1 94 ? 16.610 -8.121 -12.515 1.00 89.94 94 LEU A O 1
ATOM 686 N N . PRO A 1 95 ? 17.316 -6.041 -13.032 1.00 83.12 95 PRO A N 1
ATOM 687 C CA . PRO A 1 95 ? 18.620 -6.199 -12.404 1.00 83.12 95 PRO A CA 1
ATOM 688 C C . PRO A 1 95 ? 18.440 -6.190 -10.883 1.00 83.12 95 PRO A C 1
ATOM 690 O O . PRO A 1 95 ? 17.903 -5.234 -10.315 1.00 83.12 95 PRO A O 1
ATOM 693 N N . MET A 1 96 ? 18.873 -7.259 -10.216 1.00 78.62 96 MET A N 1
ATOM 694 C CA . MET A 1 96 ? 18.706 -7.406 -8.764 1.00 78.62 96 MET A CA 1
ATOM 695 C C . MET A 1 96 ? 19.518 -6.361 -7.991 1.00 78.62 96 MET A C 1
ATOM 697 O O . MET A 1 96 ? 19.140 -5.988 -6.886 1.00 78.62 96 MET A O 1
ATOM 701 N N . GLU A 1 97 ? 20.569 -5.815 -8.604 1.00 76.06 97 GLU A N 1
ATOM 702 C CA . GLU A 1 97 ? 21.421 -4.756 -8.058 1.00 76.06 97 GLU A CA 1
ATOM 703 C C . GLU A 1 97 ? 20.667 -3.436 -7.833 1.00 76.06 97 GLU A C 1
ATOM 705 O O . GLU A 1 97 ? 21.130 -2.583 -7.079 1.00 76.06 97 GLU A O 1
ATOM 710 N N . ARG A 1 98 ? 19.505 -3.249 -8.478 1.00 73.31 98 ARG A N 1
ATOM 711 C CA . ARG A 1 98 ? 18.667 -2.053 -8.296 1.00 73.31 98 ARG A CA 1
ATOM 712 C C . ARG A 1 98 ? 17.744 -2.117 -7.086 1.00 73.31 98 ARG A C 1
ATOM 714 O O . ARG A 1 98 ? 17.168 -1.092 -6.730 1.00 73.31 98 ARG A O 1
ATOM 721 N N . ILE A 1 99 ? 17.591 -3.283 -6.462 1.00 78.62 99 ILE A N 1
ATOM 722 C CA . ILE A 1 99 ? 16.819 -3.418 -5.229 1.00 78.62 99 ILE A CA 1
ATOM 723 C C . ILE A 1 99 ? 17.821 -3.437 -4.068 1.00 78.62 99 ILE A C 1
ATOM 725 O O . ILE A 1 99 ? 18.632 -4.357 -3.981 1.00 78.62 99 ILE A O 1
ATOM 729 N N . PRO A 1 100 ? 17.795 -2.439 -3.170 1.00 74.56 100 PRO A N 1
ATOM 730 C CA . PRO A 1 100 ? 18.880 -2.216 -2.214 1.00 74.56 100 PRO A CA 1
ATOM 731 C C . PRO A 1 100 ? 18.962 -3.265 -1.094 1.00 74.56 100 PRO A C 1
ATOM 733 O O . PRO A 1 100 ? 19.946 -3.289 -0.358 1.00 74.56 100 PRO A O 1
ATOM 736 N N . SER A 1 101 ? 17.948 -4.122 -0.933 1.00 82.12 101 SER A N 1
ATOM 737 C CA . SER A 1 101 ? 17.870 -5.104 0.152 1.00 82.12 101 SER A CA 1
ATOM 738 C C . SER A 1 101 ? 17.278 -6.440 -0.304 1.00 82.12 101 SER A C 1
ATOM 740 O O . SER A 1 101 ? 16.423 -6.505 -1.193 1.00 82.12 101 SER A O 1
ATOM 742 N N . ALA A 1 102 ? 17.699 -7.530 0.347 1.00 85.88 102 ALA A N 1
ATOM 743 C CA . ALA A 1 102 ? 17.129 -8.859 0.119 1.00 85.88 102 ALA A CA 1
ATOM 744 C C . ALA A 1 102 ? 15.646 -8.908 0.529 1.00 85.88 102 ALA A C 1
ATOM 746 O O . ALA A 1 102 ? 14.830 -9.559 -0.129 1.00 85.88 102 ALA A O 1
ATOM 747 N N . GLU A 1 103 ? 15.283 -8.168 1.576 1.00 86.38 103 GLU A N 1
ATOM 748 C CA . GLU A 1 103 ? 13.911 -7.972 2.032 1.00 86.38 103 GLU A CA 1
ATOM 749 C C . GLU A 1 103 ? 13.058 -7.277 0.967 1.00 86.38 103 GLU A C 1
ATOM 751 O O . GLU A 1 103 ? 11.925 -7.696 0.739 1.00 86.38 103 GLU A O 1
ATOM 756 N N . GLY A 1 104 ? 13.603 -6.281 0.261 1.00 87.62 104 GLY A N 1
ATOM 757 C CA . GLY A 1 104 ? 12.936 -5.618 -0.859 1.00 87.62 104 GLY A CA 1
ATOM 758 C C . GLY A 1 104 ? 12.663 -6.577 -2.020 1.00 87.62 104 GLY A C 1
ATOM 759 O O . GLY A 1 104 ? 11.549 -6.608 -2.548 1.00 87.62 104 GLY A O 1
ATOM 760 N N . ILE A 1 105 ? 13.638 -7.429 -2.370 1.00 89.88 105 ILE A N 1
ATOM 761 C CA . ILE A 1 105 ? 13.476 -8.461 -3.414 1.00 89.88 105 ILE A CA 1
ATOM 762 C C . ILE A 1 105 ? 12.388 -9.460 -3.004 1.00 89.88 105 ILE A C 1
ATOM 764 O O . ILE A 1 105 ? 11.509 -9.808 -3.805 1.00 89.88 105 ILE A O 1
ATOM 768 N N . HIS A 1 106 ? 12.422 -9.913 -1.749 1.00 91.38 106 HIS A N 1
ATOM 769 C CA . HIS A 1 106 ? 11.432 -10.839 -1.213 1.00 91.38 106 HIS A CA 1
ATOM 770 C C . HIS A 1 106 ? 10.029 -10.217 -1.181 1.00 91.38 106 HIS A C 1
ATOM 772 O O . HIS A 1 106 ? 9.069 -10.848 -1.626 1.00 91.38 106 HIS A O 1
ATOM 778 N N . ALA A 1 107 ? 9.908 -8.967 -0.728 1.00 92.44 107 ALA A N 1
ATOM 779 C CA . ALA A 1 107 ? 8.645 -8.240 -0.672 1.00 92.44 107 ALA A CA 1
ATOM 780 C C . ALA A 1 107 ? 8.045 -8.024 -2.068 1.00 92.44 107 ALA A C 1
ATOM 782 O O . ALA A 1 107 ? 6.838 -8.206 -2.253 1.00 92.44 107 ALA A O 1
ATOM 783 N N . LEU A 1 108 ? 8.873 -7.684 -3.061 1.00 93.56 108 LEU A N 1
ATOM 784 C CA . LEU A 1 108 ? 8.427 -7.500 -4.440 1.00 93.56 108 LEU A CA 1
ATOM 785 C C . LEU A 1 108 ? 7.965 -8.823 -5.064 1.00 93.56 108 LEU A C 1
ATOM 787 O O . LEU A 1 108 ? 6.872 -8.896 -5.627 1.00 93.56 108 LEU A O 1
ATOM 791 N N . SER A 1 109 ? 8.747 -9.891 -4.883 1.00 93.56 109 SER A N 1
ATOM 792 C CA . SER A 1 109 ? 8.368 -11.247 -5.307 1.00 93.56 109 SER A CA 1
ATOM 793 C C . SER A 1 109 ? 7.053 -11.688 -4.657 1.00 93.56 109 SER A C 1
ATOM 795 O O . SER A 1 109 ? 6.182 -12.264 -5.314 1.00 93.56 109 SER A O 1
ATOM 797 N N . GLY A 1 110 ? 6.888 -11.382 -3.367 1.00 94.69 110 GLY A N 1
ATOM 798 C CA . GLY A 1 110 ? 5.665 -11.621 -2.610 1.00 94.69 110 GLY A CA 1
ATOM 799 C C . GLY A 1 110 ? 4.465 -10.859 -3.172 1.00 94.69 110 GLY A C 1
ATOM 800 O O . GLY A 1 110 ? 3.398 -11.450 -3.306 1.00 94.69 110 GLY A O 1
ATOM 801 N N . SER A 1 111 ? 4.642 -9.595 -3.567 1.00 95.44 111 SER A N 1
ATOM 802 C CA . SER A 1 111 ? 3.585 -8.767 -4.167 1.00 95.44 111 SER A CA 1
ATOM 803 C C . SER A 1 111 ? 3.120 -9.304 -5.526 1.00 95.44 111 SER A C 1
ATOM 805 O O . SER A 1 111 ? 1.916 -9.444 -5.750 1.00 95.44 111 SER A O 1
ATOM 807 N N . VAL A 1 112 ? 4.051 -9.716 -6.397 1.00 95.50 112 VAL A N 1
ATOM 808 C CA . VAL A 1 112 ? 3.710 -10.388 -7.666 1.00 95.50 112 VAL A CA 1
ATOM 809 C C . VAL A 1 112 ? 2.958 -11.693 -7.398 1.00 95.50 112 VAL A C 1
ATOM 811 O O . VAL A 1 112 ? 1.927 -11.959 -8.017 1.00 95.50 112 VAL A O 1
ATOM 814 N N . ALA A 1 113 ? 3.437 -12.508 -6.454 1.00 95.50 113 ALA A N 1
ATOM 815 C CA . ALA A 1 113 ? 2.773 -13.755 -6.089 1.00 95.50 113 ALA A CA 1
ATOM 816 C C . ALA A 1 113 ? 1.365 -13.523 -5.520 1.00 95.50 113 ALA A C 1
ATOM 818 O O . ALA A 1 113 ? 0.451 -14.284 -5.835 1.00 95.50 113 ALA A O 1
ATOM 819 N N . GLU A 1 114 ? 1.172 -12.474 -4.722 1.00 94.94 114 GLU A N 1
ATOM 820 C CA . GLU A 1 114 ? -0.130 -12.131 -4.155 1.00 94.94 114 GLU A CA 1
ATOM 821 C C . GLU A 1 114 ? -1.128 -11.714 -5.233 1.00 94.94 114 GLU A C 1
ATOM 823 O O . GLU A 1 114 ? -2.253 -12.211 -5.251 1.00 94.94 114 GLU A O 1
ATOM 828 N N . MET A 1 115 ? -0.691 -10.917 -6.210 1.00 95.62 115 MET A N 1
ATOM 829 C CA . MET A 1 115 ? -1.516 -10.573 -7.367 1.00 95.62 115 MET A CA 1
ATOM 830 C C . MET A 1 115 ? -1.958 -11.818 -8.153 1.00 95.62 115 MET A C 1
ATOM 832 O O . MET A 1 115 ? -3.124 -11.949 -8.534 1.00 95.62 115 MET A O 1
ATOM 836 N N . LYS A 1 116 ? -1.049 -12.783 -8.348 1.00 94.88 116 LYS A N 1
ATOM 837 C CA . LYS A 1 116 ? -1.383 -14.063 -8.992 1.00 94.88 116 LYS A CA 1
ATOM 838 C C . LYS A 1 116 ? -2.415 -14.852 -8.194 1.00 94.88 116 LYS A C 1
ATOM 840 O O . LYS A 1 116 ? -3.342 -15.395 -8.786 1.00 94.88 116 LYS A O 1
ATOM 845 N N . ARG A 1 117 ? -2.261 -14.931 -6.867 1.00 94.12 117 ARG A N 1
ATOM 846 C CA . ARG A 1 117 ? -3.206 -15.647 -5.992 1.00 94.12 117 ARG A CA 1
ATOM 847 C C . ARG A 1 117 ? -4.582 -14.994 -5.995 1.00 94.12 117 ARG A C 1
ATOM 849 O O . ARG A 1 117 ? -5.571 -15.713 -6.098 1.00 94.12 117 ARG A O 1
ATOM 856 N N . ALA A 1 118 ? -4.637 -13.664 -5.932 1.00 92.69 118 ALA A N 1
ATOM 857 C CA . ALA A 1 118 ? -5.888 -12.912 -5.960 1.00 92.69 118 ALA A CA 1
ATOM 858 C C . ALA A 1 118 ? -6.693 -13.198 -7.240 1.00 92.69 118 ALA A C 1
ATOM 860 O O . ALA A 1 118 ? -7.906 -13.381 -7.173 1.00 92.69 118 ALA A O 1
ATOM 861 N N . LEU A 1 119 ? -6.015 -13.321 -8.387 1.00 91.44 119 LEU A N 1
ATOM 862 C CA . LEU A 1 119 ? -6.648 -13.672 -9.663 1.00 91.44 119 LEU A CA 1
ATOM 863 C C . LEU A 1 119 ? -6.953 -15.163 -9.831 1.00 91.44 119 LEU A C 1
ATOM 865 O O . LEU A 1 119 ? -7.898 -15.513 -10.530 1.00 91.44 119 LEU A O 1
ATOM 869 N N . ALA A 1 120 ? -6.151 -16.045 -9.235 1.00 90.00 120 ALA A N 1
ATOM 870 C CA . ALA A 1 120 ? -6.323 -17.494 -9.348 1.00 90.00 120 ALA A CA 1
ATOM 871 C C . ALA A 1 120 ? -7.386 -18.065 -8.391 1.00 90.00 120 ALA A C 1
ATOM 873 O O . ALA A 1 120 ? -7.677 -19.261 -8.444 1.00 90.00 120 ALA A O 1
ATOM 874 N N . ALA A 1 121 ? -7.943 -17.246 -7.495 1.00 86.38 121 ALA A N 1
ATOM 875 C CA . ALA A 1 121 ? -8.998 -17.663 -6.583 1.00 86.38 121 ALA A CA 1
ATOM 876 C C . ALA A 1 121 ? -10.247 -18.135 -7.349 1.00 86.38 121 ALA A C 1
ATOM 878 O O . ALA A 1 121 ? -10.626 -17.551 -8.360 1.00 86.38 121 ALA A O 1
ATOM 879 N N . ALA A 1 122 ? -10.921 -19.172 -6.833 1.00 73.75 122 ALA A N 1
ATOM 880 C CA . ALA A 1 122 ? -12.136 -19.721 -7.448 1.00 73.75 122 ALA A CA 1
ATOM 881 C C . ALA A 1 122 ? -13.250 -18.668 -7.604 1.00 73.75 122 ALA A C 1
ATOM 883 O O . ALA A 1 122 ? -13.984 -18.682 -8.588 1.00 73.75 122 ALA A O 1
ATOM 884 N N . THR A 1 123 ? -13.319 -17.736 -6.651 1.00 82.62 123 THR A N 1
ATOM 885 C CA . THR A 1 123 ? -14.114 -16.512 -6.735 1.00 82.62 123 THR A CA 1
ATOM 886 C C . THR A 1 123 ? -13.180 -15.344 -6.428 1.00 82.62 123 THR A C 1
ATOM 888 O O . THR A 1 123 ? -12.874 -15.125 -5.251 1.00 82.62 123 THR A O 1
ATOM 891 N N . PRO A 1 124 ? -12.673 -14.631 -7.449 1.00 81.62 124 PRO A N 1
ATOM 892 C CA . PRO A 1 124 ? -11.816 -13.475 -7.233 1.00 81.62 124 PRO A CA 1
ATOM 893 C C . PRO A 1 124 ? -12.555 -12.400 -6.437 1.00 81.62 124 PRO A C 1
ATOM 895 O O . PRO A 1 124 ? -13.629 -11.943 -6.825 1.00 81.62 124 PRO A O 1
ATOM 898 N N . ASP A 1 125 ? -11.972 -12.012 -5.309 1.00 90.44 125 ASP A N 1
ATOM 899 C CA . ASP A 1 125 ? -12.418 -10.860 -4.535 1.00 90.44 125 ASP A CA 1
ATOM 900 C C . ASP A 1 125 ? -11.882 -9.600 -5.220 1.00 90.44 125 ASP A C 1
ATOM 902 O O . ASP A 1 125 ? -10.673 -9.351 -5.222 1.00 90.44 125 ASP A O 1
ATOM 906 N N . GLU A 1 126 ? -12.779 -8.828 -5.834 1.00 90.94 126 GLU A N 1
ATOM 907 C CA . GLU A 1 126 ? -12.427 -7.635 -6.606 1.00 90.94 126 GLU A CA 1
ATOM 908 C C . GLU A 1 126 ? -11.611 -6.636 -5.778 1.00 90.94 126 GLU A C 1
ATOM 910 O O . GLU A 1 126 ? -10.625 -6.087 -6.273 1.00 90.94 126 GLU A O 1
ATOM 915 N N . SER A 1 127 ? -11.946 -6.467 -4.494 1.00 90.88 127 SER A N 1
ATOM 916 C CA . SER A 1 127 ? -11.210 -5.570 -3.604 1.00 90.88 127 SER A CA 1
ATOM 917 C C . SER A 1 127 ? -9.771 -6.045 -3.417 1.00 90.88 127 SER A C 1
ATOM 919 O O . SER A 1 127 ? -8.840 -5.252 -3.548 1.00 90.88 127 SER A O 1
ATOM 921 N N . LYS A 1 128 ? -9.561 -7.350 -3.205 1.00 91.88 128 LYS A N 1
ATOM 922 C CA . LYS A 1 128 ? -8.208 -7.915 -3.066 1.00 91.88 128 LYS A CA 1
ATOM 923 C C . LYS A 1 128 ? -7.398 -7.805 -4.349 1.00 91.88 128 LYS A C 1
ATOM 925 O O . LYS A 1 128 ? -6.209 -7.504 -4.284 1.00 91.88 128 LYS A O 1
ATOM 930 N N . VAL A 1 129 ? -8.027 -8.022 -5.505 1.00 94.50 129 VAL A N 1
ATOM 931 C CA . VAL A 1 129 ? -7.370 -7.867 -6.811 1.00 94.50 129 VAL A CA 1
ATOM 932 C C . VAL A 1 129 ? -6.946 -6.410 -7.026 1.00 94.50 129 VAL A C 1
ATOM 934 O O . VAL A 1 129 ? -5.803 -6.158 -7.411 1.00 94.50 129 VAL A O 1
ATOM 937 N N . GLN A 1 130 ? -7.818 -5.445 -6.720 1.00 94.19 130 GLN A N 1
ATOM 938 C CA . GLN A 1 130 ? -7.503 -4.016 -6.804 1.00 94.19 130 GLN A CA 1
ATOM 939 C C . GLN A 1 130 ? -6.369 -3.618 -5.852 1.00 94.19 130 GLN A C 1
ATOM 941 O O . GLN A 1 130 ? -5.429 -2.937 -6.269 1.00 94.19 130 GLN A O 1
ATOM 946 N N . THR A 1 131 ? -6.411 -4.069 -4.594 1.00 94.06 131 THR A N 1
ATOM 947 C CA . THR A 1 131 ? -5.355 -3.789 -3.611 1.00 94.06 131 THR A CA 1
ATOM 948 C C . THR A 1 131 ? -4.019 -4.396 -4.032 1.00 94.06 131 THR A C 1
ATOM 950 O O . THR A 1 131 ? -3.005 -3.701 -3.989 1.00 94.06 131 THR A O 1
ATOM 953 N N . ALA A 1 132 ? -4.002 -5.651 -4.490 1.00 95.88 132 ALA A N 1
ATOM 954 C CA . ALA A 1 132 ? -2.779 -6.311 -4.940 1.00 95.88 132 ALA A CA 1
ATOM 955 C C . ALA A 1 132 ? -2.174 -5.619 -6.174 1.00 95.88 132 ALA A C 1
ATOM 957 O O . ALA A 1 132 ? -0.965 -5.379 -6.215 1.00 95.88 132 ALA A O 1
ATOM 958 N N . ALA A 1 133 ? -3.006 -5.220 -7.142 1.00 96.50 133 ALA A N 1
ATOM 959 C CA . ALA A 1 133 ? -2.556 -4.476 -8.316 1.00 96.50 133 ALA A CA 1
ATOM 960 C C . ALA A 1 133 ? -2.025 -3.081 -7.948 1.00 96.50 133 ALA A C 1
ATOM 962 O O . ALA A 1 133 ? -0.998 -2.649 -8.472 1.00 96.50 133 ALA A O 1
ATOM 963 N N . GLY A 1 134 ? -2.699 -2.382 -7.029 1.00 96.75 134 GLY A N 1
ATOM 964 C CA . GLY A 1 134 ? -2.270 -1.077 -6.526 1.00 96.75 134 GLY A CA 1
ATOM 965 C C . GLY A 1 134 ? -0.937 -1.146 -5.778 1.00 96.75 134 GLY A C 1
ATOM 966 O O . GLY A 1 134 ? -0.044 -0.342 -6.045 1.00 96.75 134 GLY A O 1
ATOM 967 N N . ALA A 1 135 ? -0.768 -2.141 -4.905 1.00 96.81 135 ALA A N 1
ATOM 968 C CA . ALA A 1 135 ? 0.482 -2.370 -4.185 1.00 96.81 135 ALA A CA 1
ATOM 969 C C . ALA A 1 135 ? 1.643 -2.673 -5.144 1.00 96.81 135 ALA A C 1
ATOM 971 O O . ALA A 1 135 ? 2.721 -2.091 -5.018 1.00 96.81 135 ALA A O 1
ATOM 972 N N . LEU A 1 136 ? 1.405 -3.524 -6.150 1.00 97.06 136 LEU A N 1
ATOM 973 C CA . LEU A 1 136 ? 2.405 -3.848 -7.166 1.00 97.06 136 LEU A CA 1
ATOM 974 C C . LEU A 1 136 ? 2.787 -2.619 -8.004 1.00 97.06 136 LEU A C 1
ATOM 976 O O . LEU A 1 136 ? 3.972 -2.393 -8.247 1.00 97.06 136 LEU A O 1
ATOM 980 N N . ARG A 1 137 ? 1.807 -1.791 -8.392 1.00 97.12 137 ARG A N 1
ATOM 981 C CA . ARG A 1 137 ? 2.044 -0.515 -9.085 1.00 97.12 137 ARG A CA 1
ATOM 982 C C . ARG A 1 137 ? 2.939 0.411 -8.261 1.00 97.12 137 ARG A C 1
ATOM 984 O O . ARG A 1 137 ? 3.901 0.947 -8.803 1.00 97.12 137 ARG A O 1
ATOM 991 N N . LEU A 1 138 ? 2.639 0.608 -6.974 1.00 97.12 138 LEU A N 1
ATOM 992 C CA . LEU A 1 138 ? 3.451 1.479 -6.116 1.00 97.12 138 LEU A CA 1
ATOM 993 C C . LEU A 1 138 ? 4.862 0.929 -5.898 1.00 97.12 138 LEU A C 1
ATOM 995 O O . LEU A 1 138 ? 5.814 1.703 -5.865 1.00 97.12 138 LEU A O 1
ATOM 999 N N . ALA A 1 139 ? 5.006 -0.389 -5.769 1.00 95.50 139 ALA A N 1
ATOM 1000 C CA . ALA A 1 139 ? 6.307 -1.032 -5.630 1.00 95.50 139 ALA A CA 1
ATOM 1001 C C . ALA A 1 139 ? 7.166 -0.880 -6.896 1.00 95.50 139 ALA A C 1
ATOM 1003 O O . ALA A 1 139 ? 8.352 -0.568 -6.811 1.00 95.50 139 ALA A O 1
ATOM 1004 N N . ALA A 1 140 ? 6.561 -1.057 -8.073 1.00 95.19 140 ALA A N 1
ATOM 1005 C CA . ALA A 1 140 ? 7.240 -0.877 -9.351 1.00 95.19 140 ALA A CA 1
ATOM 1006 C C . ALA A 1 140 ? 7.640 0.589 -9.588 1.00 95.19 140 ALA A C 1
ATOM 1008 O O . ALA A 1 140 ? 8.745 0.868 -10.052 1.00 95.19 140 ALA A O 1
ATOM 1009 N N . ASP A 1 141 ? 6.772 1.531 -9.216 1.00 95.31 141 ASP A N 1
ATOM 1010 C CA . ASP A 1 141 ? 7.073 2.961 -9.261 1.00 95.31 141 ASP A CA 1
ATOM 1011 C C . ASP A 1 141 ? 8.209 3.353 -8.304 1.00 95.31 141 ASP A C 1
ATOM 1013 O O . ASP A 1 141 ? 9.122 4.073 -8.703 1.00 95.31 141 ASP A O 1
ATOM 1017 N N . ALA A 1 142 ? 8.224 2.804 -7.085 1.00 93.31 142 ALA A N 1
ATOM 1018 C CA . ALA A 1 142 ? 9.297 3.034 -6.119 1.00 93.31 142 ALA A CA 1
ATOM 1019 C C . ALA A 1 142 ? 10.672 2.569 -6.623 1.00 93.31 142 ALA A C 1
ATOM 1021 O O . ALA A 1 142 ? 11.684 3.203 -6.330 1.00 93.31 142 ALA A O 1
ATOM 1022 N N . LEU A 1 143 ? 10.705 1.494 -7.415 1.00 91.75 143 LEU A N 1
ATOM 1023 C CA . LEU A 1 143 ? 11.927 1.003 -8.049 1.00 91.75 143 LEU A CA 1
ATOM 1024 C C . LEU A 1 143 ? 12.389 1.901 -9.208 1.00 91.75 143 LEU A C 1
ATOM 1026 O O . LEU A 1 143 ? 13.585 2.119 -9.386 1.00 91.75 143 LEU A O 1
ATOM 1030 N N . ALA A 1 144 ? 11.452 2.410 -10.010 1.00 92.06 144 ALA A N 1
ATOM 1031 C CA . ALA A 1 144 ? 11.754 3.253 -11.167 1.00 92.06 144 ALA A CA 1
ATOM 1032 C C . ALA A 1 144 ? 12.021 4.723 -10.798 1.00 92.06 144 ALA A C 1
ATOM 1034 O O . ALA A 1 144 ? 12.622 5.464 -11.574 1.00 92.06 144 ALA A O 1
ATOM 1035 N N . SER A 1 145 ? 11.518 5.193 -9.658 1.00 90.44 145 SER A N 1
ATOM 1036 C CA . SER A 1 145 ? 11.621 6.591 -9.224 1.00 90.44 145 SER A CA 1
ATOM 1037 C C . SER A 1 145 ? 11.748 6.697 -7.696 1.00 90.44 145 SER A C 1
ATOM 1039 O O . SER A 1 145 ? 10.802 7.141 -7.038 1.00 90.44 145 SER A O 1
ATOM 1041 N N . PRO A 1 146 ? 12.912 6.338 -7.116 1.00 86.81 146 PRO A N 1
ATOM 1042 C CA . PRO A 1 146 ? 13.111 6.303 -5.661 1.00 86.81 146 PRO A CA 1
ATOM 1043 C C . PRO A 1 146 ? 12.891 7.653 -4.963 1.00 86.81 146 PRO A C 1
ATOM 1045 O O . PRO A 1 146 ? 12.292 7.705 -3.894 1.00 86.81 146 PRO A O 1
ATOM 1048 N N . ASP A 1 147 ? 13.309 8.756 -5.593 1.00 86.00 147 ASP A N 1
ATOM 1049 C CA . ASP A 1 147 ? 13.242 10.098 -4.990 1.00 86.00 147 ASP A CA 1
ATOM 1050 C C . ASP A 1 147 ? 11.866 10.762 -5.126 1.00 86.00 147 ASP A C 1
ATOM 1052 O O . ASP A 1 147 ? 11.598 11.799 -4.520 1.00 86.00 147 ASP A O 1
ATOM 1056 N N . ARG A 1 148 ? 10.991 10.222 -5.986 1.00 86.56 148 ARG A N 1
ATOM 1057 C CA . ARG A 1 148 ? 9.705 10.843 -6.361 1.00 86.56 148 ARG A CA 1
ATOM 1058 C C . ARG A 1 148 ? 8.569 9.832 -6.418 1.00 86.56 148 ARG A C 1
ATOM 1060 O O . ARG A 1 148 ? 7.680 9.953 -7.260 1.00 86.56 148 ARG A O 1
ATOM 1067 N N . SER A 1 149 ? 8.628 8.814 -5.570 1.00 92.06 149 SER A N 1
ATOM 1068 C CA . SER A 1 149 ? 7.696 7.701 -5.656 1.00 92.06 149 SER A CA 1
ATOM 1069 C C . SER A 1 149 ? 6.265 8.138 -5.331 1.00 92.06 149 SER A C 1
ATOM 1071 O O . SER A 1 149 ? 6.007 8.888 -4.385 1.00 92.06 149 SER A O 1
ATOM 1073 N N . LEU A 1 150 ? 5.301 7.604 -6.075 1.00 92.50 150 LEU A N 1
ATOM 1074 C CA . LEU A 1 150 ? 3.874 7.885 -5.941 1.00 92.50 150 LEU A CA 1
ATOM 1075 C C . LEU A 1 150 ? 3.352 7.610 -4.529 1.00 92.50 150 LEU A C 1
ATOM 1077 O O . LEU A 1 150 ? 2.428 8.291 -4.080 1.00 92.50 150 LEU A O 1
ATOM 1081 N N . TRP A 1 151 ? 3.942 6.643 -3.821 1.00 94.56 151 TRP A N 1
ATOM 1082 C CA . TRP A 1 151 ? 3.514 6.261 -2.478 1.00 94.56 151 TRP A CA 1
ATOM 1083 C C . TRP A 1 151 ? 3.761 7.351 -1.424 1.00 94.56 151 TRP A C 1
ATOM 1085 O O . TRP A 1 151 ? 3.069 7.356 -0.407 1.00 94.56 151 TRP A O 1
ATOM 1095 N N . PHE A 1 152 ? 4.640 8.332 -1.675 1.00 93.38 152 PHE A N 1
ATOM 1096 C CA . PHE A 1 152 ? 4.839 9.478 -0.775 1.00 93.38 152 PHE A CA 1
ATOM 1097 C C . PHE A 1 152 ? 3.549 10.276 -0.540 1.00 93.38 152 PHE A C 1
ATOM 1099 O O . PHE A 1 152 ? 3.331 10.810 0.548 1.00 93.38 152 PHE A O 1
ATOM 1106 N N . GLN A 1 153 ? 2.638 10.280 -1.517 1.00 91.25 153 GLN A N 1
ATOM 1107 C CA . GLN A 1 153 ? 1.340 10.950 -1.415 1.00 91.25 153 GLN A CA 1
ATOM 1108 C C . GLN A 1 153 ? 0.448 10.366 -0.304 1.00 91.25 153 GLN A C 1
ATOM 1110 O O . GLN A 1 153 ? -0.415 11.071 0.221 1.00 91.25 153 GLN A O 1
ATOM 1115 N N . TYR A 1 154 ? 0.682 9.116 0.116 1.00 94.88 154 TYR A N 1
ATOM 1116 C CA . TYR A 1 154 ? -0.078 8.472 1.193 1.00 94.88 154 TYR A CA 1
ATOM 1117 C C . TYR A 1 154 ? 0.284 8.988 2.587 1.00 94.88 154 TYR A C 1
ATOM 1119 O O . TYR A 1 154 ? -0.453 8.711 3.534 1.00 94.88 154 TYR A O 1
ATOM 1127 N N . ARG A 1 155 ? 1.370 9.765 2.739 1.00 94.50 155 ARG A N 1
ATOM 1128 C CA . ARG A 1 155 ? 1.755 10.353 4.032 1.00 94.50 155 ARG A CA 1
ATOM 1129 C C . ARG A 1 155 ? 0.603 11.139 4.638 1.00 94.50 155 ARG A C 1
ATOM 1131 O O . ARG A 1 155 ? 0.232 10.906 5.785 1.00 94.50 155 ARG A O 1
ATOM 1138 N N . LYS A 1 156 ? 0.050 12.071 3.860 1.00 93.12 156 LYS A N 1
ATOM 1139 C CA . LYS A 1 156 ? -1.019 12.957 4.323 1.00 93.12 156 LYS A CA 1
ATOM 1140 C C . LYS A 1 156 ? -2.252 12.150 4.717 1.00 93.12 156 LYS A C 1
ATOM 1142 O O . LYS A 1 156 ? -2.752 12.323 5.820 1.00 93.12 156 LYS A O 1
ATOM 1147 N N . LEU A 1 157 ? -2.663 11.225 3.852 1.00 93.94 157 LEU A N 1
ATOM 1148 C CA . LEU A 1 157 ? -3.836 10.390 4.077 1.00 93.94 157 LEU A CA 1
ATOM 1149 C C . LEU A 1 157 ? -3.704 9.558 5.360 1.00 93.94 157 LEU A C 1
ATOM 1151 O O . LEU A 1 157 ? -4.598 9.564 6.193 1.00 93.94 157 LEU A O 1
ATOM 1155 N N . MET A 1 158 ? -2.562 8.905 5.583 1.00 96.06 158 MET A N 1
ATOM 1156 C CA . MET A 1 158 ? -2.359 8.127 6.808 1.00 96.06 158 MET A CA 1
ATOM 1157 C C . MET A 1 158 ? -2.292 8.995 8.069 1.00 96.06 158 MET A C 1
ATOM 1159 O O . MET A 1 158 ? -2.810 8.593 9.107 1.00 96.06 158 MET A O 1
ATOM 1163 N N . MET A 1 159 ? -1.705 10.193 7.998 1.00 95.25 159 MET A N 1
ATOM 1164 C CA . MET A 1 159 ? -1.707 11.121 9.136 1.00 95.25 159 MET A CA 1
ATOM 1165 C C . MET A 1 159 ? -3.119 11.613 9.481 1.00 95.25 159 MET A C 1
ATOM 1167 O O . MET A 1 159 ? -3.442 11.764 10.659 1.00 95.25 159 MET A O 1
ATOM 1171 N N . GLU A 1 160 ? -3.973 11.816 8.477 1.00 95.94 160 GLU A N 1
ATOM 1172 C CA . GLU A 1 160 ? -5.387 12.159 8.669 1.00 95.94 160 GLU A CA 1
ATOM 1173 C C . GLU A 1 160 ? -6.173 11.009 9.322 1.00 95.94 160 GLU A C 1
ATOM 1175 O O . GLU A 1 160 ? -6.947 11.247 10.255 1.00 95.94 160 GLU A O 1
ATOM 1180 N N . GLU A 1 161 ? -5.930 9.757 8.921 1.00 95.81 161 GLU A N 1
ATOM 1181 C CA . GLU A 1 161 ? -6.547 8.590 9.571 1.00 95.81 161 GLU A CA 1
ATOM 1182 C C . GLU A 1 161 ? -6.083 8.438 11.033 1.00 95.81 161 GLU A C 1
ATOM 1184 O O . GLU A 1 161 ? -6.894 8.144 11.909 1.00 95.81 161 GLU A O 1
ATOM 1189 N N . ILE A 1 162 ? -4.809 8.717 11.344 1.00 96.12 162 ILE A N 1
ATOM 1190 C CA . ILE A 1 162 ? -4.307 8.726 12.734 1.00 96.12 162 ILE A CA 1
ATOM 1191 C C . ILE A 1 162 ? -4.983 9.827 13.558 1.00 96.12 162 ILE A C 1
ATOM 1193 O O . ILE A 1 162 ? -5.339 9.598 14.715 1.00 96.12 162 ILE A O 1
ATOM 1197 N N . ALA A 1 163 ? -5.181 11.015 12.982 1.00 95.94 163 ALA A N 1
ATOM 1198 C CA . ALA A 1 163 ? -5.885 12.104 13.657 1.00 95.94 163 ALA A CA 1
ATOM 1199 C C . ALA A 1 163 ? -7.348 11.730 13.950 1.00 95.94 163 ALA A C 1
ATOM 1201 O O . ALA A 1 163 ? -7.842 11.975 15.052 1.00 95.94 163 ALA A O 1
ATOM 1202 N N . THR A 1 164 ? -8.010 11.076 12.993 1.00 95.75 164 THR A N 1
ATOM 1203 C CA . THR A 1 164 ? -9.383 10.568 13.139 1.00 95.75 164 THR A CA 1
ATOM 1204 C C . THR A 1 164 ? -9.459 9.478 14.210 1.00 95.75 164 THR A C 1
ATOM 1206 O O . THR A 1 164 ? -10.319 9.529 15.089 1.00 95.75 164 THR A O 1
ATOM 1209 N N . LEU A 1 165 ? -8.508 8.539 14.210 1.00 94.88 165 LEU A N 1
ATOM 1210 C CA . LEU A 1 165 ? -8.368 7.519 15.249 1.00 94.88 165 LEU A CA 1
ATOM 1211 C C . LEU A 1 165 ? -8.198 8.149 16.638 1.00 94.88 165 LEU A C 1
ATOM 1213 O O . LEU A 1 165 ? -8.887 7.757 17.577 1.00 94.88 165 LEU A O 1
ATOM 1217 N N . ALA A 1 166 ? -7.317 9.144 16.769 1.00 93.94 166 ALA A N 1
ATOM 1218 C CA . ALA A 1 166 ? -7.081 9.835 18.032 1.00 93.94 166 ALA A CA 1
ATOM 1219 C C . ALA A 1 166 ? -8.338 10.561 18.538 1.00 93.94 166 ALA A C 1
ATOM 1221 O O . ALA A 1 166 ? -8.656 10.470 19.722 1.00 93.94 166 ALA A O 1
ATOM 1222 N N . ALA A 1 167 ? -9.079 11.232 17.650 1.00 93.44 167 ALA A N 1
ATOM 1223 C CA . ALA A 1 167 ? -10.333 11.903 17.996 1.00 93.44 167 ALA A CA 1
ATOM 1224 C C . ALA A 1 167 ? -11.440 10.916 18.408 1.00 93.44 167 ALA A C 1
ATOM 1226 O O . ALA A 1 167 ? -12.225 11.198 19.317 1.00 93.44 167 ALA A O 1
ATOM 1227 N N . GLY A 1 168 ? -11.486 9.742 17.773 1.00 90.81 168 GLY A N 1
ATOM 1228 C CA . GLY A 1 168 ? -12.436 8.680 18.100 1.00 90.81 168 GLY A CA 1
ATOM 1229 C C . GLY A 1 168 ? -12.107 7.908 19.386 1.00 90.81 168 GLY A C 1
ATOM 1230 O O . GLY A 1 168 ? -12.946 7.146 19.869 1.00 90.81 168 GLY A O 1
ATOM 1231 N N . ILE A 1 169 ? -10.931 8.117 19.987 1.00 91.19 169 ILE A N 1
ATOM 1232 C CA . ILE A 1 169 ? -10.608 7.631 21.334 1.00 91.19 169 ILE A CA 1
ATOM 1233 C C . ILE A 1 169 ? -11.000 8.716 22.338 1.00 91.19 169 ILE A C 1
ATOM 1235 O O . ILE A 1 169 ? -10.278 9.685 22.562 1.00 91.19 169 ILE A O 1
ATOM 1239 N N . SER A 1 170 ? -12.169 8.559 22.960 1.00 80.88 170 SER A N 1
ATOM 1240 C CA . SER A 1 170 ? -12.759 9.595 23.818 1.00 80.88 170 SER A CA 1
ATOM 1241 C C . SER A 1 170 ? -13.444 9.024 25.066 1.00 80.88 170 SER A C 1
ATOM 1243 O O . SER A 1 170 ? -13.662 7.816 25.186 1.00 80.88 170 SER A O 1
ATOM 1245 N N . GLY A 1 171 ? -13.770 9.903 26.021 1.00 77.31 171 GLY A N 1
ATOM 1246 C CA . GLY A 1 171 ? -14.474 9.568 27.264 1.00 77.31 171 GLY A CA 1
ATOM 1247 C C . GLY A 1 171 ? -13.573 9.235 28.460 1.00 77.31 171 GLY A C 1
ATOM 1248 O O . GLY A 1 171 ? -12.353 9.129 28.346 1.00 77.31 171 GLY A O 1
ATOM 1249 N N . THR A 1 172 ? -14.206 9.061 29.627 1.00 79.06 172 THR A N 1
ATOM 1250 C CA . THR A 1 172 ? -13.548 8.676 30.887 1.00 79.06 172 THR A CA 1
ATOM 1251 C C . THR A 1 172 ? -14.277 7.467 31.489 1.00 79.06 172 THR A C 1
ATOM 1253 O O . THR A 1 172 ? -15.357 7.640 32.057 1.00 79.06 172 THR A O 1
ATOM 1256 N N . PRO A 1 173 ? -13.733 6.239 31.382 1.00 79.44 173 PRO A N 1
ATOM 1257 C CA . PRO A 1 173 ? -12.458 5.884 30.749 1.00 79.44 173 PRO A CA 1
ATOM 1258 C C . PRO A 1 173 ? -12.499 5.988 29.209 1.00 79.44 173 PRO A C 1
ATOM 1260 O O . PRO A 1 173 ? -13.588 5.860 28.643 1.00 79.44 173 PRO A O 1
ATOM 1263 N N . PRO A 1 174 ? -11.339 6.167 28.541 1.00 84.69 174 PRO A N 1
ATOM 1264 C CA . PRO A 1 174 ? -11.246 6.184 27.083 1.00 84.69 174 PRO A CA 1
ATOM 1265 C C . PRO A 1 174 ? -11.845 4.927 26.454 1.00 84.69 174 PRO A C 1
ATOM 1267 O O . PRO A 1 174 ? -11.589 3.812 26.918 1.00 84.69 174 PRO A O 1
ATOM 1270 N N . ARG A 1 175 ? -12.632 5.109 25.393 1.00 86.75 175 ARG A N 1
ATOM 1271 C CA . ARG A 1 175 ? -13.237 4.030 24.604 1.00 86.75 175 ARG A CA 1
ATOM 1272 C C . ARG A 1 175 ? -13.025 4.281 23.120 1.00 86.75 175 ARG A C 1
ATOM 1274 O O . ARG A 1 175 ? -12.926 5.424 22.688 1.00 86.75 175 ARG A O 1
ATOM 1281 N N . VAL A 1 176 ? -12.991 3.192 22.361 1.00 90.12 176 VAL A N 1
ATOM 1282 C CA . VAL A 1 176 ? -12.901 3.216 20.900 1.00 90.12 176 VAL A CA 1
ATOM 1283 C C . VAL A 1 176 ? -14.307 3.354 20.325 1.00 90.12 176 VAL A C 1
ATOM 1285 O O . VAL A 1 176 ? -15.160 2.501 20.582 1.00 90.12 176 VAL A O 1
ATOM 1288 N N . THR A 1 177 ? -14.557 4.417 19.565 1.00 91.69 177 THR A N 1
ATOM 1289 C CA . THR A 1 177 ? -15.779 4.547 18.760 1.00 91.69 177 THR A CA 1
ATOM 1290 C C . THR A 1 177 ? -15.701 3.687 17.493 1.00 91.69 177 THR A C 1
ATOM 1292 O O . THR A 1 177 ? -14.624 3.278 17.063 1.00 91.69 177 THR A O 1
ATOM 1295 N N . GLU A 1 178 ? -16.836 3.428 16.842 1.00 91.88 178 GLU A N 1
ATOM 1296 C CA . GLU A 1 178 ? -16.835 2.746 15.534 1.00 91.88 178 GLU A CA 1
ATOM 1297 C C . GLU A 1 178 ? -16.084 3.551 14.457 1.00 91.88 178 GLU A C 1
ATOM 1299 O O . GLU A 1 178 ? -15.452 2.977 13.571 1.00 91.88 178 GLU A O 1
ATOM 1304 N N . GLU A 1 179 ? -16.077 4.881 14.570 1.00 93.19 179 GLU A N 1
ATOM 1305 C CA . GLU A 1 179 ? -15.282 5.763 13.711 1.00 93.19 179 GLU A CA 1
ATOM 1306 C C . GLU A 1 179 ? -13.776 5.541 13.905 1.00 93.19 179 GLU A C 1
ATOM 1308 O O . GLU A 1 179 ? -13.053 5.410 12.921 1.00 93.19 179 GLU A O 1
ATOM 1313 N N . ALA A 1 180 ? -13.308 5.393 15.151 1.00 93.06 180 ALA A N 1
ATOM 1314 C CA . ALA A 1 180 ? -11.913 5.053 15.436 1.00 93.06 180 ALA A CA 1
ATOM 1315 C C . ALA A 1 180 ? -11.512 3.688 14.855 1.00 93.06 180 ALA A C 1
ATOM 1317 O O . ALA A 1 180 ? -10.433 3.569 14.278 1.00 93.06 180 ALA A O 1
ATOM 1318 N N . LYS A 1 181 ? -12.376 2.668 14.958 1.00 93.88 181 LYS A N 1
ATOM 1319 C CA . LYS A 1 181 ? -12.115 1.356 14.336 1.00 93.88 181 LYS A CA 1
ATOM 1320 C C . LYS A 1 181 ? -11.993 1.481 12.821 1.00 93.88 181 LYS A C 1
ATOM 1322 O O . LYS A 1 181 ? -11.006 1.042 12.249 1.00 93.88 181 LYS A O 1
ATOM 1327 N N . THR A 1 182 ? -12.946 2.174 12.200 1.00 95.38 182 THR A N 1
ATOM 1328 C CA . THR A 1 182 ? -12.950 2.402 10.750 1.00 95.38 182 THR A CA 1
ATOM 1329 C C . THR A 1 182 ? -11.700 3.159 10.292 1.00 95.38 182 THR A C 1
ATOM 1331 O O . THR A 1 182 ? -11.115 2.812 9.268 1.00 95.38 182 THR A O 1
ATOM 1334 N N . ALA A 1 183 ? -11.265 4.174 11.045 1.00 95.94 183 ALA A N 1
ATOM 1335 C CA . ALA A 1 183 ? -10.041 4.919 10.754 1.00 95.94 183 ALA A CA 1
ATOM 1336 C C . ALA A 1 183 ? -8.793 4.027 10.859 1.00 95.94 183 ALA A C 1
ATOM 1338 O O . ALA A 1 183 ? -7.915 4.080 9.999 1.00 95.94 183 ALA A O 1
ATOM 1339 N N . PHE A 1 184 ? -8.727 3.152 11.868 1.00 96.50 184 PHE A N 1
ATOM 1340 C CA . PHE A 1 184 ? -7.634 2.187 11.989 1.00 96.50 184 PHE A CA 1
ATOM 1341 C C . PHE A 1 184 ? -7.632 1.144 10.862 1.00 96.50 184 PHE A C 1
ATOM 1343 O O . PHE A 1 184 ? -6.564 0.809 10.346 1.00 96.50 184 PHE A O 1
ATOM 1350 N N . ASP A 1 185 ? -8.803 0.672 10.433 1.00 95.81 185 ASP A N 1
ATOM 1351 C CA . ASP A 1 185 ? -8.929 -0.262 9.311 1.00 95.81 185 ASP A CA 1
ATOM 1352 C C . ASP A 1 185 ? -8.461 0.384 7.998 1.00 95.81 185 ASP A C 1
ATOM 1354 O O . ASP A 1 185 ? -7.687 -0.215 7.248 1.00 95.81 185 ASP A O 1
ATOM 1358 N N . ARG A 1 186 ? -8.850 1.642 7.742 1.00 95.81 186 ARG A N 1
ATOM 1359 C CA . ARG A 1 186 ? -8.366 2.419 6.585 1.00 95.81 186 ARG A CA 1
ATOM 1360 C C . ARG A 1 186 ? -6.865 2.652 6.646 1.00 95.81 186 ARG A C 1
ATOM 1362 O O . ARG A 1 186 ? -6.175 2.443 5.650 1.00 95.81 186 ARG A O 1
ATOM 1369 N N . LEU A 1 187 ? -6.348 3.043 7.810 1.00 97.06 187 LEU A N 1
ATOM 1370 C CA . LEU A 1 187 ? -4.917 3.225 8.031 1.00 97.06 187 LEU A CA 1
ATOM 1371 C C . LEU A 1 187 ? -4.139 1.931 7.754 1.00 97.06 187 LEU A C 1
ATOM 1373 O O . LEU A 1 187 ? -3.128 1.961 7.054 1.00 97.06 187 LEU A O 1
ATOM 1377 N N . SER A 1 188 ? -4.635 0.796 8.250 1.00 95.88 188 SER A N 1
ATOM 1378 C CA . SER A 1 188 ? -4.047 -0.530 8.019 1.00 95.88 188 SER A CA 1
ATOM 1379 C C . SER A 1 188 ? -4.113 -0.934 6.546 1.00 95.88 188 SER A C 1
ATOM 1381 O O . SER A 1 188 ? -3.144 -1.473 6.011 1.00 95.88 188 SER A O 1
ATOM 138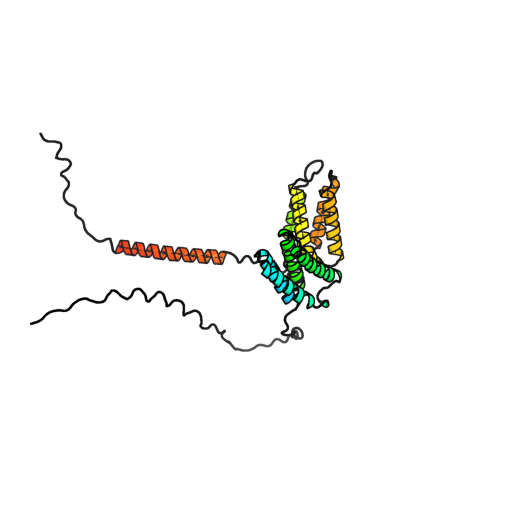3 N N . GLY A 1 189 ? -5.212 -0.611 5.858 1.00 94.94 189 GLY A N 1
ATOM 1384 C CA . GLY A 1 189 ? -5.355 -0.803 4.416 1.00 94.94 189 GLY A CA 1
ATOM 1385 C C . GLY A 1 189 ? -4.347 0.017 3.606 1.00 94.94 189 GLY A C 1
ATOM 1386 O O . GLY A 1 189 ? -3.671 -0.528 2.731 1.00 94.94 189 GLY A O 1
ATOM 1387 N N . HIS A 1 190 ? -4.180 1.305 3.926 1.00 95.94 190 HIS A N 1
ATOM 1388 C CA . HIS A 1 190 ? -3.167 2.156 3.292 1.00 95.94 190 HIS A CA 1
ATOM 1389 C C . HIS A 1 190 ? -1.753 1.640 3.553 1.00 95.94 190 HIS A C 1
ATOM 1391 O O . HIS A 1 190 ? -0.947 1.583 2.624 1.00 95.94 190 HIS A O 1
ATOM 1397 N N . TYR A 1 191 ? -1.467 1.209 4.785 1.00 96.19 191 TYR A N 1
ATOM 1398 C CA . TYR A 1 191 ? -0.183 0.612 5.132 1.00 96.19 191 TYR A CA 1
ATOM 1399 C C . TYR A 1 191 ? 0.098 -0.645 4.307 1.00 96.19 191 TYR A C 1
ATOM 1401 O O . TYR A 1 191 ? 1.154 -0.734 3.687 1.00 96.19 191 TYR A O 1
ATOM 1409 N N . ALA A 1 192 ? -0.857 -1.577 4.224 1.00 93.69 192 ALA A N 1
ATOM 1410 C CA . ALA A 1 192 ? -0.722 -2.794 3.424 1.00 93.69 192 ALA A CA 1
ATOM 1411 C C . ALA A 1 192 ? -0.443 -2.493 1.940 1.00 93.69 192 ALA A C 1
ATOM 1413 O O . ALA A 1 192 ? 0.366 -3.179 1.315 1.00 93.69 192 ALA A O 1
ATOM 1414 N N . LEU A 1 193 ? -1.064 -1.440 1.401 1.00 95.06 193 LEU A N 1
ATOM 1415 C CA . LEU A 1 193 ? -0.894 -1.003 0.016 1.00 95.06 193 LEU A CA 1
ATOM 1416 C C . LEU A 1 193 ? 0.525 -0.462 -0.242 1.00 95.06 193 LEU A C 1
ATOM 1418 O O . LEU A 1 193 ? 1.145 -0.819 -1.243 1.00 95.06 193 LEU A O 1
ATOM 1422 N N . ILE A 1 194 ? 1.078 0.348 0.668 1.00 96.38 194 ILE A N 1
ATOM 1423 C CA . ILE A 1 194 ? 2.428 0.917 0.503 1.00 96.38 194 ILE A CA 1
ATOM 1424 C C . ILE A 1 194 ? 3.556 0.003 1.004 1.00 96.38 194 ILE A C 1
ATOM 1426 O O . ILE A 1 194 ? 4.720 0.258 0.698 1.00 96.38 194 ILE A O 1
ATOM 1430 N N . ARG A 1 195 ? 3.243 -1.050 1.773 1.00 95.00 195 ARG A N 1
ATOM 1431 C CA . ARG A 1 195 ? 4.219 -1.869 2.514 1.00 95.00 195 ARG A CA 1
ATOM 1432 C C . ARG A 1 195 ? 5.364 -2.372 1.638 1.00 95.00 195 ARG A C 1
ATOM 1434 O O . ARG A 1 195 ? 6.526 -2.262 2.021 1.00 95.00 195 ARG A O 1
ATOM 1441 N N . THR A 1 196 ? 5.049 -2.894 0.453 1.00 94.81 196 THR A N 1
ATOM 1442 C CA . THR A 1 196 ? 6.066 -3.396 -0.483 1.00 94.81 196 THR A CA 1
ATOM 1443 C C . THR A 1 196 ? 6.934 -2.271 -1.045 1.00 94.81 196 THR A C 1
ATOM 1445 O O . THR A 1 196 ? 8.142 -2.446 -1.157 1.00 94.81 196 THR A O 1
ATOM 1448 N N . ALA A 1 197 ? 6.356 -1.109 -1.355 1.00 94.75 197 ALA A N 1
ATOM 1449 C CA . ALA A 1 197 ? 7.119 0.045 -1.827 1.00 94.75 197 ALA A CA 1
ATOM 1450 C C . ALA A 1 197 ? 8.098 0.546 -0.751 1.00 94.75 197 ALA A C 1
ATOM 1452 O O . ALA A 1 197 ? 9.270 0.778 -1.035 1.00 94.75 197 ALA A O 1
ATOM 1453 N N . VAL A 1 198 ? 7.652 0.603 0.509 1.00 94.00 198 VAL A N 1
ATOM 1454 C CA . VAL A 1 198 ? 8.515 0.938 1.651 1.00 94.00 198 VAL A CA 1
ATOM 1455 C C . VAL A 1 198 ? 9.655 -0.072 1.800 1.00 94.00 198 VAL A C 1
ATOM 1457 O O . VAL A 1 198 ? 10.794 0.338 1.996 1.00 94.00 198 VAL A O 1
ATOM 1460 N N . ALA A 1 199 ? 9.377 -1.374 1.674 1.00 93.19 199 ALA A N 1
ATOM 1461 C CA . ALA A 1 199 ? 10.391 -2.428 1.786 1.00 93.19 199 ALA A CA 1
ATOM 1462 C C . ALA A 1 199 ? 11.508 -2.316 0.730 1.00 93.19 199 ALA A C 1
ATOM 1464 O O . ALA A 1 199 ? 12.636 -2.732 0.981 1.00 93.19 199 ALA A O 1
ATOM 1465 N N . ILE A 1 200 ? 11.192 -1.761 -0.444 1.00 91.06 200 ILE A N 1
ATOM 1466 C CA . ILE A 1 200 ? 12.156 -1.516 -1.524 1.00 91.06 200 ILE A CA 1
ATOM 1467 C C . ILE A 1 200 ? 12.959 -0.237 -1.258 1.00 91.06 200 ILE A C 1
ATOM 1469 O O . ILE A 1 200 ? 14.152 -0.203 -1.536 1.00 91.06 200 ILE A O 1
ATOM 1473 N N . SER A 1 201 ? 12.327 0.814 -0.731 1.00 89.06 201 SER A N 1
ATOM 1474 C CA . SER A 1 201 ? 12.949 2.141 -0.606 1.00 89.06 201 SER A CA 1
ATOM 1475 C C . SER A 1 201 ? 13.629 2.418 0.739 1.00 89.06 201 SER A C 1
ATOM 1477 O O . SER A 1 201 ? 14.359 3.402 0.855 1.00 89.06 201 SER A O 1
ATOM 1479 N N . ARG A 1 202 ? 13.350 1.636 1.786 1.00 88.69 202 ARG A N 1
ATOM 1480 C CA . ARG A 1 202 ? 13.774 1.927 3.167 1.00 88.69 202 ARG A CA 1
ATOM 1481 C C . ARG A 1 202 ? 14.512 0.751 3.792 1.00 88.69 202 ARG A C 1
ATOM 1483 O O . ARG A 1 202 ? 14.447 -0.380 3.322 1.00 88.69 202 ARG A O 1
ATOM 1490 N N . GLU A 1 203 ? 15.201 1.031 4.894 1.00 88.62 203 GLU A N 1
ATOM 1491 C CA . GLU A 1 203 ? 15.854 -0.008 5.682 1.00 88.62 203 GLU A CA 1
ATOM 1492 C C . GLU A 1 203 ? 14.832 -0.999 6.268 1.00 88.62 203 GLU A C 1
ATOM 1494 O O . GLU A 1 203 ? 13.773 -0.575 6.749 1.00 88.62 203 GLU A O 1
ATOM 1499 N N . PRO A 1 204 ? 15.168 -2.302 6.342 1.00 88.56 204 PRO A N 1
ATOM 1500 C CA . PRO A 1 204 ? 14.300 -3.313 6.949 1.00 88.56 204 PRO A CA 1
ATOM 1501 C C . PRO A 1 204 ? 13.872 -2.977 8.387 1.00 88.56 204 PRO A C 1
ATOM 1503 O O . PRO A 1 204 ? 12.744 -3.251 8.788 1.00 88.56 204 PRO A O 1
ATOM 1506 N N . SER A 1 205 ? 14.744 -2.312 9.153 1.00 89.75 205 SER A N 1
ATOM 1507 C CA . SER A 1 205 ? 14.486 -1.888 10.537 1.00 89.75 205 SER A CA 1
ATOM 1508 C C . SER A 1 205 ? 13.269 -0.956 10.670 1.00 89.75 205 SER A C 1
ATOM 1510 O O . SER A 1 205 ? 12.522 -1.032 11.650 1.00 89.75 205 SER A O 1
ATOM 1512 N N . VAL A 1 206 ? 13.048 -0.094 9.673 1.00 91.44 206 VAL A N 1
ATOM 1513 C CA . VAL A 1 206 ? 11.930 0.857 9.618 1.00 91.44 206 VAL A CA 1
ATOM 1514 C C . VAL A 1 206 ? 10.624 0.116 9.346 1.00 91.44 206 VAL A C 1
ATOM 1516 O O . VAL A 1 206 ? 9.613 0.385 9.998 1.00 91.44 206 VAL A O 1
ATOM 1519 N N . LEU A 1 207 ? 10.660 -0.852 8.427 1.00 92.06 207 LEU A N 1
ATOM 1520 C CA . LEU A 1 207 ? 9.505 -1.678 8.092 1.00 92.06 207 LEU A CA 1
ATOM 1521 C C . LEU A 1 207 ? 9.063 -2.534 9.285 1.00 92.06 207 LEU A C 1
ATOM 1523 O O . LEU A 1 207 ? 7.885 -2.518 9.632 1.00 92.06 207 LEU A O 1
ATOM 1527 N N . GLU A 1 208 ? 10.003 -3.206 9.955 1.00 92.88 208 GLU A N 1
ATOM 1528 C CA . GLU A 1 208 ? 9.723 -4.054 11.124 1.00 92.88 208 GLU A CA 1
ATOM 1529 C C . GLU A 1 208 ? 9.148 -3.262 12.304 1.00 92.88 208 GLU A C 1
ATOM 1531 O O . GLU A 1 208 ? 8.244 -3.730 13.008 1.00 92.88 208 GLU A O 1
ATOM 1536 N N . ARG A 1 209 ? 9.630 -2.028 12.512 1.00 93.81 209 ARG A N 1
ATOM 1537 C CA . ARG A 1 209 ? 9.045 -1.117 13.503 1.00 93.81 209 ARG A CA 1
ATOM 1538 C C . ARG A 1 209 ? 7.598 -0.783 13.152 1.00 93.81 209 ARG A C 1
ATOM 1540 O O . ARG A 1 209 ? 6.742 -0.857 14.032 1.00 93.81 209 ARG A O 1
ATOM 1547 N N . GLY A 1 210 ? 7.331 -0.449 11.888 1.00 94.19 210 GLY A N 1
ATOM 1548 C CA . GLY A 1 210 ? 5.977 -0.221 11.383 1.00 94.19 210 GLY A CA 1
ATOM 1549 C C . GLY A 1 210 ? 5.074 -1.426 11.638 1.00 94.19 210 GLY A C 1
ATOM 1550 O O . GLY A 1 210 ? 4.096 -1.314 12.375 1.00 94.19 210 GLY A O 1
ATOM 1551 N N . ASP A 1 211 ? 5.461 -2.593 11.124 1.00 94.94 211 ASP A N 1
ATOM 1552 C CA . ASP A 1 211 ? 4.733 -3.857 11.273 1.00 94.94 211 ASP A CA 1
ATOM 1553 C C . ASP A 1 211 ? 4.415 -4.161 12.752 1.00 94.94 211 ASP A C 1
ATOM 1555 O O . ASP A 1 211 ? 3.301 -4.560 13.099 1.00 94.94 211 ASP A O 1
ATOM 1559 N N . SER A 1 212 ? 5.380 -3.943 13.650 1.00 96.00 212 SER A N 1
ATOM 1560 C CA . SER A 1 212 ? 5.209 -4.169 15.090 1.00 96.00 212 SER A CA 1
ATOM 1561 C C . SER A 1 212 ? 4.162 -3.246 15.713 1.00 96.00 212 SER A C 1
ATOM 1563 O O . SER A 1 212 ? 3.337 -3.698 16.512 1.00 96.00 212 SER A O 1
ATOM 1565 N N . VAL A 1 213 ? 4.175 -1.963 15.345 1.00 96.06 213 VAL A N 1
ATOM 1566 C CA . VAL A 1 213 ? 3.226 -0.970 15.862 1.00 96.06 213 VAL A CA 1
ATOM 1567 C C . VAL A 1 213 ? 1.819 -1.212 15.315 1.00 96.06 213 VAL A C 1
ATOM 1569 O O . VAL A 1 213 ? 0.865 -1.169 16.091 1.00 96.06 213 VAL A O 1
ATOM 1572 N N . PHE A 1 214 ? 1.677 -1.564 14.034 1.00 96.44 214 PHE A N 1
ATOM 1573 C CA . PHE A 1 214 ? 0.383 -1.933 13.449 1.00 96.44 214 PHE A CA 1
ATOM 1574 C C . PHE A 1 214 ? -0.213 -3.183 14.114 1.00 96.44 214 PHE A C 1
ATOM 1576 O O . PHE A 1 214 ? -1.362 -3.150 14.554 1.00 96.44 214 PHE A O 1
ATOM 1583 N N . ARG A 1 215 ? 0.581 -4.247 14.317 1.00 95.62 215 ARG A N 1
ATOM 1584 C CA . ARG A 1 215 ? 0.135 -5.453 15.052 1.00 95.62 215 ARG A CA 1
ATOM 1585 C C . ARG A 1 215 ? -0.214 -5.159 16.512 1.00 95.62 215 ARG A C 1
ATOM 1587 O O . ARG A 1 215 ? -1.082 -5.805 17.101 1.00 95.62 215 ARG A O 1
ATOM 1594 N N . TYR A 1 216 ? 0.492 -4.229 17.154 1.00 94.81 216 TYR A N 1
ATOM 1595 C CA . TYR A 1 216 ? 0.141 -3.783 18.501 1.00 94.81 216 TYR A CA 1
ATOM 1596 C C . TYR A 1 216 ? -1.191 -3.021 18.507 1.00 94.81 216 TYR A C 1
ATOM 1598 O O . TYR A 1 216 ? -2.055 -3.345 19.321 1.00 94.81 216 TYR A O 1
ATOM 1606 N N . GLY A 1 217 ? -1.386 -2.091 17.570 1.00 93.75 217 GLY A N 1
ATOM 1607 C CA . GLY A 1 217 ? -2.629 -1.336 17.420 1.00 93.75 217 GLY A CA 1
ATOM 1608 C C . GLY A 1 217 ? -3.839 -2.223 17.161 1.00 93.75 217 GLY A C 1
ATOM 1609 O O . GLY A 1 217 ? -4.845 -2.084 17.851 1.00 93.75 217 GLY A O 1
ATOM 1610 N N . GLU A 1 218 ? -3.704 -3.203 16.266 1.00 94.81 218 GLU A N 1
ATOM 1611 C CA . GLU A 1 218 ? -4.762 -4.167 15.954 1.00 94.81 218 GLU A CA 1
ATOM 1612 C C . GLU A 1 218 ? -5.205 -4.923 17.212 1.00 94.81 218 GLU A C 1
ATOM 1614 O O . GLU A 1 218 ? -6.392 -4.965 17.532 1.00 94.81 218 GLU A O 1
ATOM 1619 N N . ARG A 1 219 ? -4.251 -5.440 17.999 1.00 93.38 219 ARG A N 1
ATOM 1620 C CA . ARG A 1 219 ? -4.553 -6.141 19.259 1.00 93.38 219 ARG A CA 1
ATOM 1621 C C . ARG A 1 219 ? -5.235 -5.244 20.288 1.00 93.38 219 ARG A C 1
ATOM 1623 O O . ARG A 1 219 ? -6.136 -5.701 20.987 1.00 93.38 219 ARG A O 1
ATOM 1630 N N . VAL A 1 220 ? -4.794 -3.994 20.407 1.00 92.62 220 VAL A N 1
ATOM 1631 C CA . VAL A 1 220 ? -5.340 -3.035 21.377 1.00 92.62 220 VAL A CA 1
ATOM 1632 C C . VAL A 1 220 ? -6.761 -2.605 20.993 1.00 92.62 220 VAL A C 1
ATOM 1634 O O . VAL A 1 220 ? -7.628 -2.534 21.862 1.00 92.62 220 VAL A O 1
ATOM 1637 N N . ILE A 1 221 ? -7.019 -2.362 19.706 1.00 91.19 221 ILE A N 1
ATOM 1638 C CA . ILE A 1 221 ? -8.320 -1.907 19.193 1.00 91.19 221 ILE A CA 1
ATOM 1639 C C . ILE A 1 221 ? -9.338 -3.053 19.130 1.00 91.19 221 ILE A C 1
ATOM 1641 O O . ILE A 1 221 ? -10.508 -2.846 19.455 1.00 91.19 221 ILE A O 1
ATOM 1645 N N . ALA A 1 222 ? -8.902 -4.266 18.773 1.00 89.50 222 ALA A N 1
ATOM 1646 C CA . ALA A 1 222 ? -9.759 -5.451 18.704 1.00 89.50 222 ALA A CA 1
ATOM 1647 C C . ALA A 1 222 ? -10.074 -6.070 20.080 1.00 89.50 222 ALA A C 1
ATOM 1649 O O . ALA A 1 222 ? -10.917 -6.965 20.180 1.00 89.50 222 ALA A O 1
ATOM 1650 N N . ALA A 1 223 ? -9.413 -5.624 21.154 1.00 88.88 223 ALA A N 1
ATOM 1651 C CA . ALA A 1 223 ? -9.659 -6.135 22.496 1.00 88.88 223 ALA A CA 1
ATOM 1652 C C . ALA A 1 223 ? -11.121 -5.906 22.922 1.00 88.88 223 ALA A C 1
ATOM 1654 O O . ALA A 1 223 ? -11.652 -4.803 22.825 1.00 88.88 223 ALA A O 1
ATOM 1655 N N . ALA A 1 224 ? -11.767 -6.933 23.485 1.00 77.94 224 ALA A N 1
ATOM 1656 C CA . ALA A 1 224 ? -13.163 -6.844 23.934 1.00 77.94 224 ALA A CA 1
ATOM 1657 C C . ALA A 1 224 ? -13.386 -5.772 25.022 1.00 77.94 224 ALA A C 1
ATOM 1659 O O . ALA A 1 224 ? -14.480 -5.222 25.155 1.00 77.94 224 ALA A O 1
ATOM 1660 N N . ARG A 1 225 ? -12.350 -5.485 25.818 1.00 79.44 225 ARG A N 1
ATOM 1661 C CA . ARG A 1 225 ? -12.306 -4.391 26.797 1.00 79.44 225 ARG A CA 1
ATOM 1662 C C . ARG A 1 225 ? -10.926 -3.736 26.743 1.00 79.44 225 ARG A C 1
ATOM 1664 O O . ARG A 1 225 ? -10.050 -4.140 27.505 1.00 79.44 225 ARG A O 1
ATOM 1671 N N . PRO A 1 226 ? -10.714 -2.768 25.841 1.00 81.12 226 PRO A N 1
ATOM 1672 C CA . PRO A 1 226 ? -9.432 -2.095 25.738 1.00 81.12 226 PRO A CA 1
ATOM 1673 C C . PRO A 1 226 ? -9.147 -1.307 27.017 1.00 81.12 226 PRO A C 1
ATOM 1675 O O . PRO A 1 226 ? -10.016 -0.598 27.533 1.00 81.12 226 PRO A O 1
ATOM 1678 N N . GLU A 1 227 ? -7.926 -1.404 27.532 1.00 85.38 227 GLU A N 1
ATOM 1679 C CA . GLU A 1 227 ? -7.498 -0.544 28.629 1.00 85.38 227 GLU A CA 1
ATOM 1680 C C . GLU A 1 227 ? -7.286 0.881 28.110 1.00 85.38 227 GLU A C 1
ATOM 1682 O O . GLU A 1 227 ? -6.508 1.109 27.183 1.00 85.38 227 GLU A O 1
ATOM 1687 N N . GLY A 1 228 ? -7.934 1.866 28.738 1.00 85.00 228 GLY A N 1
ATOM 1688 C CA . GLY A 1 228 ? -7.891 3.254 28.266 1.00 85.00 228 GLY A CA 1
ATOM 1689 C C . GLY A 1 228 ? -6.480 3.849 28.160 1.00 85.00 228 GLY A C 1
ATOM 1690 O O . GLY A 1 228 ? -6.235 4.665 27.279 1.00 85.00 228 GLY A O 1
ATOM 1691 N N . LYS A 1 229 ? -5.536 3.402 29.002 1.00 86.88 229 LYS A N 1
ATOM 1692 C CA . LYS A 1 229 ? -4.121 3.812 28.928 1.00 86.88 229 LYS A CA 1
ATOM 1693 C C . LYS A 1 229 ? -3.403 3.255 27.696 1.00 86.88 229 LYS A C 1
ATOM 1695 O O . LYS A 1 229 ? -2.547 3.934 27.142 1.00 86.88 229 LYS A O 1
ATOM 1700 N N . LEU A 1 230 ? -3.737 2.033 27.274 1.00 89.81 230 LEU A N 1
ATOM 1701 C CA . LEU A 1 230 ? -3.157 1.421 26.077 1.00 89.81 230 LEU A CA 1
ATOM 1702 C C . LEU A 1 230 ? -3.694 2.093 24.811 1.00 89.81 230 LEU A C 1
ATOM 1704 O O . LEU A 1 230 ? -2.938 2.282 23.864 1.00 89.81 230 LEU A O 1
ATOM 1708 N N . LEU A 1 231 ? -4.965 2.510 24.827 1.00 88.94 231 LEU A N 1
ATOM 1709 C CA . LEU A 1 231 ? -5.584 3.266 23.736 1.00 88.94 231 LEU A CA 1
ATOM 1710 C C . LEU A 1 231 ? -4.919 4.625 23.521 1.00 88.94 231 LEU A C 1
ATOM 1712 O O . LEU A 1 231 ? -4.511 4.944 22.409 1.00 88.94 231 LEU A O 1
ATOM 1716 N N . THR A 1 232 ? -4.775 5.426 24.578 1.00 87.12 232 THR A N 1
ATOM 1717 C CA . THR A 1 232 ? -4.131 6.741 24.453 1.00 87.12 232 THR A CA 1
ATOM 1718 C C . THR A 1 232 ? -2.636 6.615 24.170 1.00 87.12 232 THR A C 1
ATOM 1720 O O . THR A 1 232 ? -2.088 7.402 23.403 1.00 87.12 232 THR A O 1
ATOM 1723 N N . GLY A 1 233 ? -1.984 5.591 24.730 1.00 90.62 233 GLY A N 1
ATOM 1724 C CA . GLY A 1 233 ? -0.578 5.278 24.476 1.00 90.62 233 GLY A CA 1
ATOM 1725 C C . GLY A 1 233 ? -0.280 4.708 23.085 1.00 90.62 233 GLY A C 1
ATOM 1726 O O . GLY A 1 233 ? 0.890 4.604 22.736 1.00 90.62 233 GLY A O 1
ATOM 1727 N N . LEU A 1 234 ? -1.291 4.343 22.288 1.00 93.31 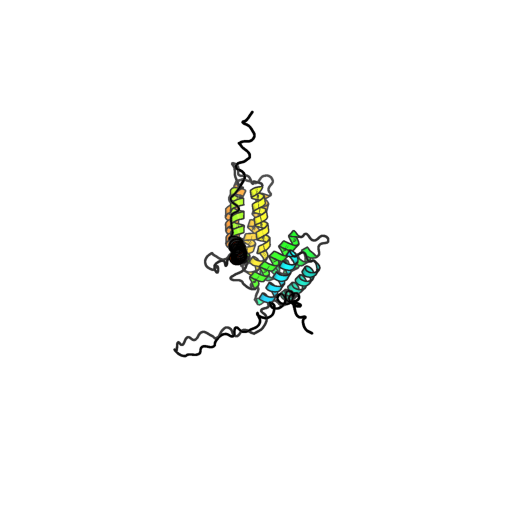234 LEU A N 1
ATOM 1728 C CA . LEU A 1 234 ? -1.116 3.820 20.926 1.00 93.31 234 LEU A CA 1
ATOM 1729 C C . LEU A 1 234 ? -0.849 4.924 19.892 1.00 93.31 234 LEU A C 1
ATOM 1731 O O . LEU A 1 234 ? -0.144 4.684 18.914 1.00 93.31 234 LEU A O 1
ATOM 1735 N N . ILE A 1 235 ? -1.407 6.120 20.097 1.00 94.38 235 ILE A N 1
ATOM 1736 C CA . ILE A 1 235 ? -1.412 7.179 19.078 1.00 94.38 235 ILE A CA 1
ATOM 1737 C C . ILE A 1 235 ? -0.002 7.675 18.759 1.00 94.38 235 ILE A C 1
ATOM 1739 O O . ILE A 1 235 ? 0.344 7.810 17.587 1.00 94.38 235 ILE A O 1
ATOM 1743 N N . GLU A 1 236 ? 0.817 7.912 19.784 1.00 94.81 236 GLU A N 1
ATOM 1744 C CA . GLU A 1 236 ? 2.171 8.441 19.599 1.00 94.81 236 GLU A CA 1
ATOM 1745 C C . GLU A 1 236 ? 3.082 7.450 18.850 1.00 94.81 236 GLU A C 1
ATOM 1747 O O . GLU A 1 236 ? 3.594 7.819 17.791 1.00 94.81 236 GLU A O 1
ATOM 1752 N N . PRO A 1 237 ? 3.207 6.171 19.272 1.00 94.88 237 PRO A N 1
ATOM 1753 C CA . PRO A 1 237 ? 3.979 5.186 18.516 1.00 94.88 237 PRO A CA 1
ATOM 1754 C C . PRO A 1 237 ? 3.496 5.003 17.078 1.00 94.88 237 PRO A C 1
ATOM 1756 O O . PRO A 1 237 ? 4.315 4.794 16.186 1.00 94.88 237 PRO A O 1
ATOM 1759 N N . LEU A 1 238 ? 2.181 5.067 16.838 1.00 95.25 238 LEU A N 1
ATOM 1760 C CA . LEU A 1 238 ? 1.610 4.919 15.500 1.00 95.25 238 LEU A CA 1
ATOM 1761 C C . LEU A 1 238 ? 1.975 6.097 14.598 1.00 95.25 238 LEU A C 1
ATOM 1763 O O . LEU A 1 238 ? 2.392 5.891 13.458 1.00 95.25 238 LEU A O 1
ATOM 1767 N N . ARG A 1 239 ? 1.887 7.322 15.125 1.00 95.75 239 ARG A N 1
ATOM 1768 C CA . ARG A 1 239 ? 2.318 8.530 14.420 1.00 95.75 239 ARG A CA 1
ATOM 1769 C C . ARG A 1 239 ? 3.800 8.478 14.074 1.00 95.75 239 ARG A C 1
ATOM 1771 O O . ARG A 1 239 ? 4.148 8.721 12.921 1.00 95.75 239 ARG A O 1
ATOM 1778 N N . ASP A 1 240 ? 4.647 8.118 15.031 1.00 94.75 240 ASP A N 1
ATOM 1779 C CA . ASP A 1 240 ? 6.096 8.044 14.828 1.00 94.75 240 ASP A CA 1
ATOM 1780 C C . ASP A 1 240 ? 6.480 6.946 13.837 1.00 94.75 240 ASP A C 1
ATOM 1782 O O . ASP A 1 240 ? 7.318 7.160 12.956 1.00 94.75 240 ASP A O 1
ATOM 1786 N N . ALA A 1 241 ? 5.839 5.778 13.940 1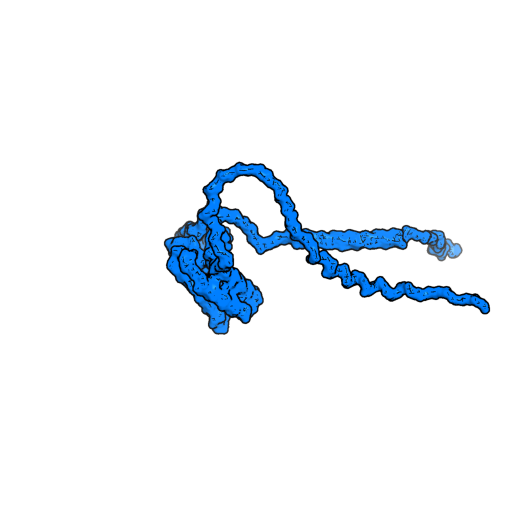.00 94.62 241 ALA A N 1
ATOM 1787 C CA . ALA A 1 241 ? 6.050 4.676 13.014 1.00 94.62 241 ALA A CA 1
ATOM 1788 C C . ALA A 1 241 ? 5.698 5.091 11.585 1.00 94.62 241 ALA A C 1
ATOM 1790 O O . ALA A 1 241 ? 6.536 4.939 10.700 1.00 94.62 241 ALA A O 1
ATOM 1791 N N . VAL A 1 242 ? 4.507 5.666 11.368 1.00 95.25 242 VAL A N 1
ATOM 1792 C CA . VAL A 1 242 ? 4.074 6.109 10.036 1.00 95.25 242 VAL A CA 1
ATOM 1793 C C . VAL A 1 242 ? 4.947 7.251 9.526 1.00 95.25 242 VAL A C 1
ATOM 1795 O O . VAL A 1 242 ? 5.349 7.213 8.369 1.00 95.25 242 VAL A O 1
ATOM 1798 N N . ALA A 1 243 ? 5.300 8.232 10.361 1.00 93.50 243 ALA A N 1
ATOM 1799 C CA . ALA A 1 243 ? 6.179 9.331 9.961 1.00 93.50 243 ALA A CA 1
ATOM 1800 C C . ALA A 1 243 ? 7.556 8.823 9.507 1.00 93.50 243 ALA A C 1
ATOM 1802 O O . ALA A 1 243 ? 8.075 9.299 8.497 1.00 93.50 243 ALA A O 1
ATOM 1803 N N . GLY A 1 244 ? 8.108 7.827 10.209 1.00 92.12 244 GLY A N 1
ATOM 1804 C CA . GLY A 1 244 ? 9.404 7.221 9.902 1.00 92.12 244 GLY A CA 1
ATOM 1805 C C . GLY A 1 244 ? 9.447 6.395 8.611 1.00 92.12 244 GLY A C 1
ATOM 1806 O O . GLY A 1 244 ? 10.534 6.214 8.052 1.00 92.12 244 GLY A O 1
ATOM 1807 N N . LEU A 1 245 ? 8.294 5.927 8.107 1.00 92.25 245 LEU A N 1
ATOM 1808 C CA . LEU A 1 245 ? 8.223 5.226 6.816 1.00 92.25 245 LEU A CA 1
ATOM 1809 C C . LEU A 1 245 ? 8.676 6.133 5.671 1.00 92.25 245 LEU A C 1
ATOM 1811 O O . LEU A 1 245 ? 9.276 5.656 4.714 1.00 92.25 245 LEU A O 1
ATOM 1815 N N . PHE A 1 246 ? 8.418 7.432 5.777 1.00 91.56 246 PHE A N 1
ATOM 1816 C CA . PHE A 1 246 ? 8.649 8.386 4.707 1.00 91.56 246 PHE A CA 1
ATOM 1817 C C . PHE A 1 246 ? 9.966 9.161 4.873 1.00 91.56 246 PHE A C 1
ATOM 1819 O O . PHE A 1 246 ? 10.454 9.323 5.995 1.00 91.56 246 PHE A O 1
ATOM 1826 N N . PRO A 1 247 ? 10.525 9.710 3.779 1.00 85.12 247 PRO A N 1
ATOM 1827 C CA . PRO A 1 247 ? 11.653 10.637 3.854 1.00 85.12 247 PRO A CA 1
ATOM 1828 C C . PRO A 1 247 ? 11.332 11.872 4.720 1.00 85.12 247 PRO A C 1
ATOM 1830 O O . PRO A 1 247 ? 10.163 12.256 4.830 1.00 85.12 247 PRO A O 1
ATOM 1833 N N . PRO A 1 248 ? 12.324 12.524 5.345 1.00 76.88 248 PRO A N 1
ATOM 1834 C CA . PRO A 1 248 ? 12.103 13.780 6.055 1.00 76.88 248 PRO A CA 1
ATOM 1835 C C . PRO A 1 248 ? 11.623 14.885 5.096 1.00 76.88 248 PRO A C 1
ATOM 1837 O O . PRO A 1 248 ? 12.085 15.000 3.960 1.00 76.88 248 PRO A O 1
ATOM 1840 N N . THR A 1 249 ? 10.678 15.709 5.557 1.00 60.09 249 THR A N 1
ATOM 1841 C CA . THR A 1 249 ? 10.134 16.856 4.812 1.00 60.09 249 THR A CA 1
ATOM 1842 C C . THR A 1 249 ? 11.238 17.888 4.565 1.00 60.09 249 THR A C 1
ATOM 1844 O O . THR A 1 249 ? 11.557 18.687 5.442 1.00 60.09 249 THR A O 1
ATOM 1847 N N . GLY A 1 250 ? 11.854 17.825 3.387 1.00 52.22 250 GLY A N 1
ATOM 1848 C CA . GLY A 1 250 ? 12.986 18.660 2.969 1.00 52.22 250 GLY A CA 1
ATOM 1849 C C . GLY A 1 250 ? 13.662 18.138 1.698 1.00 52.22 250 GLY A C 1
ATOM 1850 O O . GLY A 1 250 ? 14.175 18.925 0.911 1.00 52.22 250 GLY A O 1
ATOM 1851 N N . GLU A 1 251 ? 13.565 16.828 1.461 1.00 46.38 251 GLU A N 1
ATOM 1852 C CA . GLU A 1 251 ? 14.001 16.145 0.231 1.00 46.38 251 GLU A CA 1
ATOM 1853 C C . GLU A 1 251 ? 12.818 15.758 -0.670 1.00 46.38 251 GLU A C 1
ATOM 1855 O O . GLU A 1 251 ? 12.975 15.013 -1.629 1.00 46.38 251 GLU A O 1
ATOM 1860 N N . GLU A 1 252 ? 11.614 16.260 -0.379 1.00 46.44 252 GLU A N 1
ATOM 1861 C CA . GLU A 1 252 ? 10.467 16.084 -1.264 1.00 46.44 252 GLU A CA 1
ATOM 1862 C C . GLU A 1 252 ? 10.648 17.004 -2.484 1.00 46.44 252 GLU A C 1
ATOM 1864 O O . GLU A 1 252 ? 10.657 18.232 -2.334 1.00 46.44 252 GLU A O 1
ATOM 1869 N N . PRO A 1 253 ? 10.739 16.473 -3.716 1.00 43.62 253 PRO A N 1
ATOM 1870 C CA . PRO A 1 253 ? 10.385 17.270 -4.873 1.00 43.62 253 PRO A CA 1
ATOM 1871 C C . PRO A 1 253 ? 8.937 17.684 -4.661 1.00 43.62 253 PRO A C 1
ATOM 1873 O O . PRO A 1 253 ? 8.067 16.824 -4.509 1.00 43.62 253 PRO A O 1
ATOM 1876 N N . ALA A 1 254 ? 8.726 19.000 -4.589 1.00 43.22 254 ALA A N 1
ATOM 1877 C CA . ALA A 1 254 ? 7.434 19.635 -4.401 1.00 43.22 254 ALA A CA 1
ATOM 1878 C C . ALA A 1 254 ? 6.349 18.808 -5.085 1.00 43.22 254 ALA A C 1
ATOM 1880 O O . ALA A 1 254 ? 6.428 18.589 -6.295 1.00 43.22 254 ALA A O 1
ATOM 1881 N N . ALA A 1 255 ? 5.397 18.324 -4.284 1.00 46.09 255 ALA A N 1
ATOM 1882 C CA . ALA A 1 255 ? 4.215 17.626 -4.743 1.00 46.09 255 ALA A CA 1
ATOM 1883 C C . ALA A 1 255 ? 3.687 18.323 -6.002 1.00 46.09 255 ALA A C 1
ATOM 1885 O O . ALA A 1 255 ? 3.079 19.393 -5.935 1.00 46.09 255 ALA A O 1
ATOM 1886 N N . GLY A 1 256 ? 3.963 17.732 -7.165 1.00 48.41 256 GLY A N 1
ATOM 1887 C CA . GLY A 1 256 ? 3.208 18.055 -8.357 1.00 48.41 256 GLY A CA 1
ATOM 1888 C C . GLY A 1 256 ? 1.757 17.746 -8.007 1.00 48.41 256 GLY A C 1
ATOM 1889 O O . GLY A 1 256 ? 1.510 16.699 -7.397 1.00 48.41 256 GLY A O 1
ATOM 1890 N N . PRO A 1 257 ? 0.800 18.642 -8.299 1.00 43.12 257 PRO A N 1
ATOM 1891 C CA . PRO A 1 257 ? -0.599 18.334 -8.059 1.00 43.12 257 PRO A CA 1
ATOM 1892 C C . PRO A 1 257 ? -0.893 16.988 -8.717 1.00 43.12 257 PRO A C 1
ATOM 1894 O O . PRO A 1 257 ? -0.453 16.753 -9.847 1.00 43.12 257 PRO A O 1
ATOM 1897 N N . ALA A 1 258 ? -1.583 16.106 -7.985 1.00 45.59 258 ALA A N 1
ATOM 1898 C CA . ALA A 1 258 ? -2.107 14.859 -8.515 1.00 45.59 258 ALA A CA 1
ATOM 1899 C C . ALA A 1 258 ? -2.599 15.114 -9.944 1.00 45.59 258 ALA A C 1
ATOM 1901 O O . ALA A 1 258 ? -3.342 16.072 -10.167 1.00 45.59 258 ALA A O 1
ATOM 1902 N N . LEU A 1 259 ? -2.140 14.303 -10.901 1.00 46.88 259 LEU A N 1
ATOM 1903 C CA . LEU A 1 259 ? -2.535 14.332 -12.311 1.00 46.88 259 LEU A CA 1
ATOM 1904 C C . LEU A 1 259 ? -4.017 13.932 -12.469 1.00 46.88 259 LEU A C 1
ATOM 1906 O O . LEU A 1 259 ? -4.367 13.012 -13.194 1.00 46.88 259 LEU A O 1
ATOM 1910 N N . ILE A 1 260 ? -4.913 14.639 -11.790 1.00 51.06 260 ILE A N 1
ATOM 1911 C CA . ILE A 1 260 ? -6.201 15.004 -12.344 1.00 51.06 260 ILE A CA 1
ATOM 1912 C C . ILE A 1 260 ? -5.866 16.245 -13.176 1.00 51.06 260 ILE A C 1
ATOM 1914 O O . ILE A 1 260 ? -5.530 17.275 -12.585 1.00 51.06 260 ILE A O 1
ATOM 1918 N N . PRO A 1 261 ? -5.858 16.181 -14.521 1.00 50.28 261 PRO A N 1
ATOM 1919 C CA . PRO A 1 261 ? -5.615 17.374 -15.320 1.00 50.28 261 PRO A CA 1
ATOM 1920 C C . PRO A 1 261 ? -6.550 18.483 -14.817 1.00 50.28 261 PRO A C 1
ATOM 1922 O O . PRO A 1 261 ? -7.749 18.225 -14.663 1.00 50.28 261 PRO A O 1
ATOM 1925 N N . PRO A 1 262 ? -6.036 19.685 -14.492 1.00 51.00 262 PRO A N 1
ATOM 1926 C CA . PRO A 1 262 ? -6.861 20.744 -13.942 1.00 51.00 262 PRO A CA 1
ATOM 1927 C C . PRO A 1 262 ? -8.013 20.998 -14.910 1.00 51.00 262 PRO A C 1
ATOM 1929 O O . PRO A 1 262 ? -7.811 21.417 -16.052 1.00 51.00 262 PRO A O 1
ATOM 1932 N N . ALA A 1 263 ? -9.237 20.747 -14.439 1.00 57.16 263 ALA A N 1
ATOM 1933 C CA . ALA A 1 263 ? -10.458 20.876 -15.228 1.00 57.16 263 ALA A CA 1
ATOM 1934 C C . ALA A 1 263 ? -10.672 22.301 -15.770 1.00 57.16 263 ALA A C 1
ATOM 1936 O O . ALA A 1 263 ? -11.579 22.515 -16.559 1.00 57.16 263 ALA A O 1
ATOM 1937 N N . TRP A 1 264 ? -9.825 23.271 -15.414 1.00 63.56 264 TRP A N 1
ATOM 1938 C CA . TRP A 1 264 ? -9.803 24.621 -15.970 1.00 63.56 264 TRP A CA 1
ATOM 1939 C C . TRP A 1 264 ? -9.759 24.642 -17.500 1.00 63.56 264 TRP A C 1
ATOM 1941 O O . TRP A 1 264 ? -10.502 25.411 -18.101 1.00 63.56 264 TRP A O 1
ATOM 1951 N N . GLY A 1 265 ? -8.975 23.771 -18.148 1.00 68.12 265 GLY A N 1
ATOM 1952 C CA . GLY A 1 265 ? -8.949 23.696 -19.617 1.00 68.12 265 GLY A CA 1
ATOM 1953 C C . GLY A 1 265 ? -10.265 23.176 -20.212 1.00 68.12 265 GLY A C 1
ATOM 1954 O O . GLY A 1 265 ? -10.761 23.691 -21.214 1.00 68.12 265 GLY A O 1
ATOM 1955 N N . PHE A 1 266 ? -10.877 22.192 -19.554 1.00 70.69 266 PHE A N 1
ATOM 1956 C CA . PHE A 1 266 ? -12.156 21.607 -19.965 1.00 70.69 266 PHE A CA 1
ATOM 1957 C C . PHE A 1 266 ? -13.343 22.554 -19.702 1.00 70.69 266 PHE A C 1
ATOM 1959 O O . PHE A 1 266 ? -14.220 22.734 -20.542 1.00 70.69 266 PHE A O 1
ATOM 1966 N N . ILE A 1 267 ? -13.331 23.248 -18.566 1.00 77.25 267 ILE A N 1
ATOM 1967 C CA . ILE A 1 267 ? -14.323 24.265 -18.206 1.00 77.25 267 ILE A CA 1
ATOM 1968 C C . ILE A 1 267 ? -14.194 25.480 -19.135 1.00 77.25 267 ILE A C 1
ATOM 1970 O O . ILE A 1 267 ? -15.208 25.999 -19.596 1.00 77.25 267 ILE A O 1
ATOM 1974 N N . ALA A 1 268 ? -12.973 25.907 -19.480 1.00 80.44 268 ALA A N 1
ATOM 1975 C CA . ALA A 1 268 ? -12.750 27.009 -20.417 1.00 80.44 268 ALA A CA 1
ATOM 1976 C C . ALA A 1 268 ? -13.192 26.663 -21.847 1.00 80.44 268 ALA A C 1
ATOM 1978 O O . ALA A 1 268 ? -13.753 27.513 -22.539 1.00 80.44 268 ALA A O 1
ATOM 1979 N N . THR A 1 269 ? -12.991 25.419 -22.289 1.00 78.75 269 THR A N 1
ATOM 1980 C CA . THR A 1 269 ? -13.447 24.968 -23.615 1.00 78.75 269 THR A CA 1
ATOM 1981 C C . THR A 1 269 ? -14.968 24.873 -23.689 1.00 78.75 269 THR A C 1
ATOM 1983 O O . THR A 1 269 ? -15.552 25.395 -24.641 1.00 78.75 269 THR A O 1
ATOM 1986 N N . ILE A 1 270 ? -15.630 24.326 -22.661 1.00 84.06 270 ILE A N 1
ATOM 1987 C CA . ILE A 1 270 ? -17.100 24.337 -22.569 1.00 84.06 270 ILE A CA 1
ATOM 1988 C C . ILE A 1 270 ? -17.631 25.776 -22.495 1.00 84.06 270 ILE A C 1
ATOM 1990 O O . ILE A 1 270 ? -18.555 26.129 -23.229 1.00 84.06 270 ILE A O 1
ATOM 1994 N N . GLY A 1 271 ? -17.024 26.633 -21.669 1.00 87.75 271 GLY A N 1
ATOM 1995 C CA . GLY A 1 271 ? -17.413 28.038 -21.536 1.00 87.75 271 GLY A CA 1
ATOM 1996 C C . GLY A 1 271 ? -17.298 28.809 -22.854 1.00 87.75 271 GLY A C 1
ATOM 1997 O O . GLY A 1 271 ? -18.248 29.473 -23.269 1.00 87.75 271 GLY A O 1
ATOM 1998 N N . SER A 1 272 ? -16.173 28.665 -23.560 1.00 86.19 272 SER A N 1
ATOM 1999 C CA . SER A 1 272 ? -15.940 29.301 -24.863 1.00 86.19 272 SER A CA 1
ATOM 2000 C C . SER A 1 272 ? -16.923 28.811 -25.933 1.00 86.19 272 SER A C 1
ATOM 2002 O O . SER A 1 272 ? -17.463 29.607 -26.710 1.00 86.19 272 SER A O 1
ATOM 2004 N N . PHE A 1 273 ? -17.240 27.512 -25.934 1.00 91.06 273 PHE A N 1
ATOM 2005 C CA . PHE A 1 273 ? -18.221 26.936 -26.851 1.00 91.06 273 PHE A CA 1
ATOM 2006 C C . PHE A 1 273 ? -19.628 27.507 -26.619 1.00 91.06 273 PHE A C 1
ATOM 2008 O O . PHE A 1 273 ? -20.281 27.948 -27.569 1.00 91.06 273 PHE A O 1
ATOM 2015 N N . ILE A 1 274 ? -20.068 27.583 -25.358 1.00 89.56 274 ILE A N 1
ATOM 2016 C CA . ILE A 1 274 ? -21.375 28.148 -24.991 1.00 89.56 274 ILE A CA 1
ATOM 2017 C C . ILE A 1 274 ? -21.464 29.629 -25.387 1.00 89.56 274 ILE A C 1
ATOM 2019 O O . ILE A 1 274 ? -22.439 30.028 -26.028 1.00 89.56 274 ILE A O 1
ATOM 2023 N N . VAL A 1 275 ? -20.444 30.440 -25.072 1.00 92.19 275 VAL A N 1
ATOM 2024 C CA . VAL A 1 275 ? -20.408 31.869 -25.443 1.00 92.19 275 VAL A CA 1
ATOM 2025 C C . VAL A 1 275 ? -20.472 32.046 -26.959 1.00 92.19 275 VAL A C 1
ATOM 2027 O O . VAL A 1 275 ? -21.200 32.914 -27.445 1.00 92.19 275 VAL A O 1
ATOM 2030 N N . THR A 1 276 ? -19.781 31.198 -27.721 1.00 92.25 276 THR A N 1
ATOM 2031 C CA . THR A 1 276 ? -19.799 31.244 -29.189 1.00 92.25 276 THR A CA 1
ATOM 2032 C C . THR A 1 276 ? -21.194 30.938 -29.742 1.00 92.25 276 THR A C 1
ATOM 2034 O O . THR A 1 276 ? -21.706 31.684 -30.582 1.00 92.25 276 THR A O 1
ATOM 2037 N N . VAL A 1 277 ? -21.855 29.893 -29.231 1.00 91.94 277 VAL A N 1
ATOM 2038 C CA . VAL A 1 277 ? -23.214 29.518 -29.658 1.00 91.94 277 VAL A CA 1
ATOM 2039 C C . VAL A 1 277 ? -24.227 30.606 -29.294 1.00 91.94 277 VAL A C 1
ATOM 2041 O O . VAL A 1 277 ? -25.050 30.975 -30.134 1.00 91.94 277 VAL A O 1
ATOM 2044 N N . LEU A 1 278 ? -24.150 31.169 -28.083 1.00 91.69 278 LEU A N 1
ATOM 2045 C CA . LEU A 1 278 ? -25.040 32.249 -27.643 1.00 91.69 278 LEU A CA 1
ATOM 2046 C C . LEU A 1 278 ? -24.810 33.544 -28.426 1.00 91.69 278 LEU A C 1
ATOM 2048 O O . LEU A 1 278 ? -25.777 34.204 -28.805 1.00 91.69 278 LEU A O 1
ATOM 2052 N N . THR A 1 279 ? -23.558 33.883 -28.733 1.00 90.88 279 THR A N 1
ATOM 2053 C CA . THR A 1 279 ? -23.224 35.046 -29.571 1.00 90.88 279 THR A CA 1
ATOM 2054 C C . THR A 1 279 ? -23.796 34.880 -30.975 1.00 90.88 279 THR A C 1
ATOM 2056 O O . THR A 1 279 ? -24.420 35.799 -31.510 1.00 90.88 279 THR A O 1
ATOM 2059 N N . TYR A 1 280 ? -23.663 33.686 -31.558 1.00 90.50 280 TYR A N 1
ATOM 2060 C CA . TYR A 1 280 ? -24.240 33.382 -32.864 1.00 90.50 280 TYR A CA 1
ATOM 2061 C C . TYR A 1 280 ? -25.776 33.417 -32.847 1.00 90.50 280 TYR A C 1
ATOM 2063 O O . TYR A 1 280 ? -26.390 34.012 -33.736 1.00 90.50 280 TYR A O 1
ATOM 2071 N N . ALA A 1 281 ? -26.413 32.833 -31.827 1.00 86.75 281 ALA A N 1
ATOM 2072 C CA . ALA A 1 281 ? -27.866 32.855 -31.664 1.00 86.75 281 ALA A CA 1
ATOM 2073 C C . ALA A 1 281 ? -28.403 34.282 -31.449 1.00 86.75 281 ALA A C 1
ATOM 2075 O O . ALA A 1 281 ? -29.406 34.663 -32.058 1.00 86.75 281 ALA A O 1
ATOM 2076 N N . GLY A 1 282 ? -27.704 35.092 -30.650 1.00 84.44 282 GLY A N 1
ATOM 2077 C CA . GLY A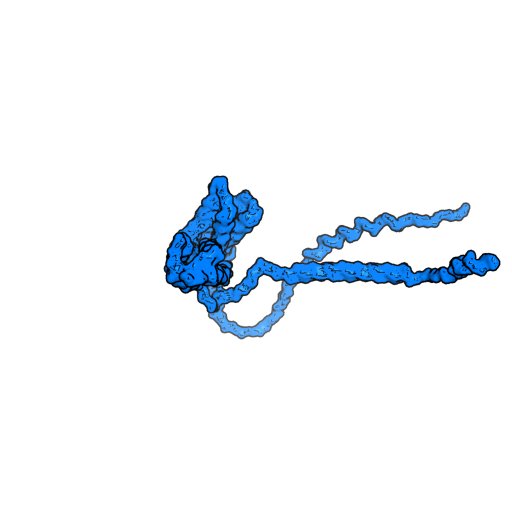 1 282 ? -28.011 36.505 -30.432 1.00 84.44 282 GLY A CA 1
ATOM 2078 C C . GLY A 1 282 ? -27.887 37.326 -31.714 1.00 84.44 282 GLY A C 1
ATOM 2079 O O . GLY A 1 282 ? -28.814 38.055 -32.070 1.00 84.44 282 GLY A O 1
ATOM 2080 N N . TRP A 1 283 ? -26.799 37.145 -32.470 1.00 85.69 283 TRP A N 1
ATOM 2081 C CA . TRP A 1 283 ? -26.619 37.806 -33.765 1.00 85.69 283 TRP A CA 1
ATOM 2082 C C . TRP A 1 283 ? -27.688 37.389 -34.778 1.00 85.69 283 TRP A C 1
ATOM 2084 O O . TRP A 1 283 ? -28.241 38.234 -35.485 1.00 85.69 283 TRP A O 1
ATOM 2094 N N . ARG A 1 284 ? -28.038 36.098 -34.813 1.00 80.94 284 ARG A N 1
ATOM 2095 C CA . ARG A 1 284 ? -29.106 35.574 -35.667 1.00 80.94 284 ARG A CA 1
ATOM 2096 C C . ARG A 1 284 ? -30.443 36.235 -35.333 1.00 80.94 284 ARG A C 1
ATOM 2098 O O . ARG A 1 284 ? -31.088 36.743 -36.246 1.00 80.94 284 ARG A O 1
ATOM 2105 N N . LYS A 1 285 ? -30.832 36.290 -34.054 1.00 74.00 285 LYS A N 1
ATOM 2106 C CA . LYS A 1 285 ? -32.077 36.943 -33.613 1.00 74.00 285 LYS A CA 1
ATOM 2107 C C . LYS A 1 285 ? -32.086 38.439 -33.945 1.00 74.00 285 LYS A C 1
ATOM 2109 O O . LYS A 1 285 ? -33.044 38.916 -34.543 1.00 74.00 285 LYS A O 1
ATOM 2114 N N . TYR A 1 286 ? -30.990 39.145 -33.673 1.00 78.19 286 TYR A N 1
ATOM 2115 C CA . TYR A 1 286 ? -30.841 40.562 -34.018 1.00 78.19 286 TYR A CA 1
ATOM 2116 C C . TYR A 1 286 ? -31.020 40.828 -35.521 1.00 78.19 286 TYR A C 1
ATOM 2118 O O . TYR A 1 286 ? -31.635 41.813 -35.932 1.00 78.19 286 TYR A O 1
ATOM 2126 N N . ARG A 1 287 ? -30.513 39.923 -36.367 1.00 72.19 287 ARG A N 1
ATOM 2127 C CA . ARG A 1 287 ? -30.655 40.031 -37.821 1.00 72.19 287 ARG A CA 1
ATOM 2128 C C . ARG A 1 287 ? -32.082 39.749 -38.303 1.00 72.19 287 ARG A C 1
ATOM 2130 O O . ARG A 1 287 ? -32.453 40.281 -39.349 1.00 72.19 287 ARG A O 1
ATOM 2137 N N . PHE A 1 288 ? -32.853 38.931 -37.583 1.00 60.00 288 PHE A N 1
ATOM 2138 C CA . PHE A 1 288 ? -34.271 38.686 -37.872 1.00 60.00 288 PHE A CA 1
ATOM 2139 C C . PHE A 1 288 ? -35.150 39.865 -37.442 1.00 60.00 288 PHE A C 1
ATOM 2141 O O . PHE A 1 288 ? -35.977 40.296 -38.239 1.00 60.00 288 PHE A O 1
ATOM 2148 N N . ASP A 1 289 ? -34.892 40.475 -36.282 1.00 62.97 289 ASP A N 1
ATOM 2149 C CA . ASP A 1 289 ? -35.627 41.674 -35.847 1.00 62.97 289 ASP A CA 1
ATOM 2150 C C . ASP A 1 289 ? -35.343 42.887 -36.756 1.00 62.97 289 ASP A C 1
ATOM 2152 O O . ASP A 1 289 ? -36.246 43.665 -37.058 1.00 62.97 289 ASP A O 1
ATOM 2156 N N . ARG A 1 290 ? -34.123 43.015 -37.305 1.00 58.84 290 ARG A N 1
ATOM 2157 C CA . ARG A 1 290 ? -33.798 44.070 -38.291 1.00 58.84 290 ARG A CA 1
ATOM 2158 C C . ARG A 1 290 ? -34.327 43.819 -39.705 1.00 58.84 290 ARG A C 1
ATOM 2160 O O . ARG A 1 290 ? -34.381 44.761 -40.486 1.00 58.84 290 ARG A O 1
ATOM 2167 N N . GLN A 1 291 ? -34.689 42.584 -40.052 1.00 57.12 291 GLN A N 1
ATOM 2168 C CA . GLN A 1 291 ? -35.284 42.243 -41.356 1.00 57.12 291 GLN A CA 1
ATOM 2169 C C . GLN A 1 291 ? -36.809 42.044 -41.282 1.00 57.12 291 GLN A C 1
ATOM 2171 O O . GLN A 1 291 ? -37.435 41.835 -42.317 1.00 57.12 291 GLN A O 1
ATOM 2176 N N . GLY A 1 292 ? -37.406 42.141 -40.087 1.00 56.66 292 GLY A N 1
ATOM 2177 C CA . GLY A 1 292 ? -38.853 42.060 -39.852 1.00 56.66 292 GLY A CA 1
ATOM 2178 C C . GLY A 1 292 ? -39.496 43.339 -39.299 1.00 56.66 292 GLY A C 1
ATOM 2179 O O . GLY A 1 292 ? -40.674 43.314 -38.964 1.00 56.66 292 GLY A O 1
ATOM 2180 N N . GLY A 1 293 ? -38.758 44.449 -39.191 1.00 54.03 293 GLY A N 1
ATOM 2181 C CA . GLY A 1 293 ? -39.227 45.679 -38.542 1.00 54.03 293 GLY A CA 1
ATOM 2182 C C . GLY A 1 293 ? -39.100 46.934 -39.406 1.00 54.03 293 GLY A C 1
ATOM 2183 O O . GLY A 1 293 ? -38.242 47.770 -39.141 1.00 54.03 293 GLY A O 1
ATOM 2184 N N . SER A 1 294 ? -39.910 47.043 -40.464 1.00 48.78 294 SER A N 1
ATOM 2185 C CA . SER A 1 294 ? -40.317 48.289 -41.163 1.00 48.78 294 SER A CA 1
ATOM 2186 C C . SER A 1 294 ? -41.148 47.897 -42.394 1.00 48.78 294 SER A C 1
ATOM 2188 O O . SER A 1 294 ? -40.608 47.280 -43.302 1.00 48.78 294 SER A O 1
ATOM 2190 N N . GLY A 1 295 ? -42.448 48.146 -42.564 1.00 42.66 295 GLY A N 1
ATOM 2191 C CA . GLY A 1 295 ? -43.568 48.835 -41.891 1.00 42.66 295 GLY A CA 1
ATOM 2192 C C . GLY A 1 295 ? -44.762 48.767 -42.894 1.00 42.66 295 GLY A C 1
ATOM 2193 O O . GLY A 1 295 ? -44.617 48.052 -43.891 1.00 42.66 295 GLY A O 1
ATOM 2194 N N . PRO A 1 296 ? -45.890 49.506 -42.782 1.00 48.94 296 PRO A N 1
ATOM 2195 C CA . PRO A 1 296 ? -46.412 50.316 -41.683 1.00 48.94 296 PRO A CA 1
ATOM 2196 C C . PRO A 1 296 ? -47.904 50.031 -41.334 1.00 48.94 296 PRO A C 1
ATOM 2198 O O . PRO A 1 296 ? -48.623 49.304 -42.013 1.00 48.94 296 PRO A O 1
ATOM 2201 N N . GLU A 1 297 ? -48.318 50.638 -40.224 1.00 48.25 297 GLU A N 1
ATOM 2202 C CA . GLU A 1 297 ? -49.635 51.175 -39.844 1.00 48.25 297 GLU A CA 1
ATOM 2203 C C . GLU A 1 297 ? -50.861 50.935 -40.748 1.00 48.25 297 GLU A C 1
ATOM 2205 O O . GLU A 1 297 ? -50.966 51.423 -41.871 1.00 48.25 297 GLU A O 1
ATOM 2210 N N . GLY A 1 298 ? -51.876 50.311 -40.145 1.00 42.53 298 GLY A N 1
ATOM 2211 C CA . GLY A 1 298 ? -53.285 50.472 -40.495 1.00 42.53 298 GLY A CA 1
ATOM 2212 C C . GLY A 1 298 ? -54.042 51.052 -39.304 1.00 42.53 298 GLY A C 1
ATOM 2213 O O . GLY A 1 298 ? -54.837 50.363 -38.669 1.00 42.53 298 GLY A O 1
ATOM 2214 N N . GLU A 1 299 ? -53.751 52.306 -38.965 1.00 50.59 299 GLU A N 1
ATOM 2215 C CA . GLU A 1 299 ? -54.600 53.117 -38.101 1.00 50.59 299 GLU A CA 1
ATOM 2216 C C . GLU A 1 299 ? -55.858 53.511 -38.889 1.00 50.59 299 GLU A C 1
ATOM 2218 O O . GLU A 1 299 ? -55.790 54.200 -39.904 1.00 50.59 299 GLU A O 1
ATOM 2223 N N . GLY A 1 300 ? -57.027 53.041 -38.452 1.00 51.81 300 GLY A N 1
ATOM 2224 C CA . GLY A 1 300 ? -58.300 53.484 -39.015 1.00 51.81 300 GLY A CA 1
ATOM 2225 C C . GLY A 1 300 ? -59.433 52.482 -38.841 1.00 51.81 300 GLY A C 1
ATOM 2226 O O . GLY A 1 300 ? -59.419 51.408 -39.425 1.00 51.81 300 GLY A O 1
ATOM 2227 N N . ARG A 1 301 ? -60.471 52.905 -38.109 1.00 52.50 301 ARG A N 1
ATOM 2228 C CA . ARG A 1 301 ? -61.770 52.234 -37.896 1.00 52.50 301 ARG A CA 1
ATOM 2229 C C . ARG A 1 301 ? -61.790 51.046 -36.935 1.00 52.50 301 ARG A C 1
ATOM 2231 O O . ARG A 1 301 ? -61.867 49.889 -37.330 1.00 52.50 301 ARG A O 1
ATOM 2238 N N . ARG A 1 302 ? -61.993 51.381 -35.658 1.00 50.19 302 ARG A N 1
ATOM 2239 C CA . ARG A 1 302 ? -63.112 50.835 -34.865 1.00 50.19 302 ARG A CA 1
ATOM 2240 C C . ARG A 1 302 ? -63.416 51.737 -33.661 1.00 50.19 302 ARG A C 1
ATOM 2242 O O . ARG A 1 302 ? -63.321 51.337 -32.511 1.00 50.19 302 ARG A O 1
ATOM 2249 N N . LYS A 1 303 ? -63.840 52.970 -33.961 1.00 56.34 303 LYS A N 1
ATOM 2250 C CA . LYS A 1 303 ? -64.603 53.835 -33.042 1.00 56.34 303 LYS A CA 1
ATOM 2251 C C . LYS A 1 303 ? -66.112 53.489 -33.017 1.00 56.34 303 LYS A C 1
ATOM 2253 O O . LYS A 1 303 ? -66.895 54.259 -32.493 1.00 56.34 303 LYS A O 1
ATOM 2258 N N . ASP A 1 304 ? -66.520 52.302 -33.482 1.00 59.59 304 ASP A N 1
ATOM 2259 C CA . ASP A 1 304 ? -67.943 51.925 -33.651 1.00 59.59 304 ASP A CA 1
ATOM 2260 C C . ASP A 1 304 ? -68.441 50.832 -32.679 1.00 59.59 304 ASP A C 1
ATOM 2262 O O . ASP A 1 304 ? -69.439 50.148 -32.945 1.00 59.59 304 ASP A O 1
ATOM 2266 N N . ALA A 1 305 ? -67.738 50.617 -31.562 1.00 58.59 305 ALA A N 1
ATOM 2267 C CA . ALA A 1 305 ? -68.167 49.676 -30.520 1.00 58.59 305 ALA A CA 1
ATOM 2268 C C . ALA A 1 305 ? -68.840 50.357 -29.312 1.00 58.59 305 ALA A C 1
ATOM 2270 O O . ALA A 1 305 ? -69.593 49.694 -28.606 1.00 58.59 305 ALA A O 1
ATOM 2271 N N . ALA A 1 306 ? -68.634 51.664 -29.104 1.00 58.97 306 ALA A N 1
ATOM 2272 C CA . ALA A 1 306 ? -69.192 52.392 -27.958 1.00 58.97 306 ALA A CA 1
ATOM 2273 C C . ALA A 1 306 ? -70.516 53.130 -28.262 1.00 58.97 306 ALA A C 1
ATOM 2275 O O . ALA A 1 306 ? -71.332 53.282 -27.361 1.00 58.97 306 ALA A O 1
ATOM 2276 N N . ASP A 1 307 ? -70.799 53.488 -29.521 1.00 58.31 307 ASP A N 1
ATOM 2277 C CA . ASP A 1 307 ? -72.018 54.240 -29.892 1.00 58.31 307 ASP A CA 1
ATOM 2278 C C . ASP A 1 307 ? -73.238 53.370 -30.250 1.00 58.31 307 ASP A C 1
ATOM 2280 O O . ASP A 1 307 ? -74.313 53.882 -30.552 1.00 58.31 307 ASP A O 1
ATOM 2284 N N . ARG A 1 308 ? -73.126 52.036 -30.172 1.00 61.25 308 ARG A N 1
ATOM 2285 C CA . ARG A 1 308 ? -74.252 51.119 -30.446 1.00 61.25 308 ARG A CA 1
ATOM 2286 C C . ARG A 1 308 ? -75.152 50.826 -29.240 1.00 61.25 308 ARG A C 1
ATOM 2288 O O . ARG A 1 308 ? -76.110 50.075 -29.385 1.00 61.25 308 ARG A O 1
ATOM 2295 N N . TRP A 1 309 ? -74.868 51.418 -28.079 1.00 60.81 309 TRP A N 1
ATOM 2296 C CA . TRP A 1 309 ? -75.570 51.126 -26.823 1.00 60.81 309 TRP A CA 1
ATOM 2297 C C . TRP A 1 309 ? -76.369 52.301 -26.222 1.00 60.81 309 TRP A C 1
ATOM 2299 O O . TRP A 1 309 ? -76.961 52.114 -25.163 1.00 60.81 309 TRP A O 1
ATOM 2309 N N . LEU A 1 310 ? -76.453 53.483 -26.864 1.00 65.81 310 LEU A N 1
ATOM 2310 C CA . LEU A 1 310 ? -77.063 54.682 -26.239 1.00 65.81 310 LEU A CA 1
ATOM 2311 C C . LEU A 1 310 ? -78.084 55.513 -27.064 1.00 65.81 310 LEU A C 1
ATOM 2313 O O . LEU A 1 310 ? -78.328 56.663 -26.711 1.00 65.81 310 LEU A O 1
ATOM 2317 N N . ARG A 1 311 ? -78.762 54.955 -28.081 1.00 55.97 311 ARG A N 1
ATOM 2318 C CA . ARG A 1 311 ? -80.031 55.496 -28.655 1.00 55.97 311 ARG A CA 1
ATOM 2319 C C . ARG A 1 311 ? -80.887 54.337 -29.200 1.00 55.97 311 ARG A C 1
ATOM 2321 O O . ARG A 1 311 ? -80.310 53.481 -29.862 1.00 55.97 311 ARG A O 1
ATOM 2328 N N . ARG A 1 312 ? -82.206 54.140 -29.037 1.00 43.19 312 ARG A N 1
ATOM 2329 C CA . ARG A 1 312 ? -83.375 54.902 -28.529 1.00 43.19 312 ARG A CA 1
ATOM 2330 C C . ARG A 1 312 ? -83.400 56.398 -28.807 1.00 43.19 312 ARG A C 1
ATOM 2332 O O . ARG A 1 312 ? -82.619 57.135 -28.180 1.00 43.19 312 ARG A O 1
#